Protein AF-A0A4V2RFR1-F1 (afdb_monomer_lite)

Structure (mmCIF, N/CA/C/O backbone):
data_AF-A0A4V2RFR1-F1
#
_entry.id   AF-A0A4V2RFR1-F1
#
loop_
_atom_site.group_PDB
_atom_site.id
_atom_site.type_symbol
_atom_site.label_atom_id
_atom_site.label_alt_id
_atom_site.label_comp_id
_atom_site.label_asym_id
_atom_site.label_entity_id
_atom_site.label_seq_id
_atom_site.pdbx_PDB_ins_code
_atom_site.Cartn_x
_atom_site.Cartn_y
_atom_site.Cartn_z
_atom_site.occupancy
_atom_site.B_iso_or_equiv
_atom_site.auth_seq_id
_atom_site.auth_comp_id
_atom_site.auth_asym_id
_atom_site.auth_atom_id
_atom_site.pdbx_PDB_model_num
ATOM 1 N N . MET A 1 1 ? -5.916 -7.016 1.755 1.00 50.25 1 MET A N 1
ATOM 2 C CA . MET A 1 1 ? -6.240 -6.894 0.313 1.00 50.25 1 MET A CA 1
ATOM 3 C C . MET A 1 1 ? -5.277 -5.888 -0.311 1.00 50.25 1 MET A C 1
ATOM 5 O O . MET A 1 1 ? -5.001 -4.887 0.335 1.00 50.25 1 MET A O 1
ATOM 9 N N . ARG A 1 2 ? -4.712 -6.153 -1.499 1.00 80.75 2 ARG A N 1
ATOM 10 C CA . ARG A 1 2 ? -3.816 -5.211 -2.203 1.00 80.75 2 ARG A CA 1
ATOM 11 C C . ARG A 1 2 ? -4.605 -4.489 -3.296 1.00 80.75 2 ARG A C 1
ATOM 13 O O . ARG A 1 2 ? -4.640 -4.979 -4.421 1.00 80.75 2 ARG A O 1
ATOM 20 N N . PHE A 1 3 ? -5.208 -3.349 -2.958 1.00 86.50 3 PHE A N 1
ATOM 21 C CA . PHE A 1 3 ? -6.093 -2.585 -3.852 1.00 86.50 3 PHE A CA 1
ATOM 22 C C . PHE A 1 3 ? -5.482 -2.353 -5.244 1.00 86.50 3 PHE A C 1
ATOM 24 O O . PHE A 1 3 ? -6.084 -2.683 -6.259 1.00 86.50 3 PHE A O 1
ATOM 31 N N . CYS A 1 4 ? -4.223 -1.908 -5.307 1.00 89.00 4 CYS A N 1
ATOM 32 C CA . CYS A 1 4 ? -3.533 -1.657 -6.577 1.00 89.00 4 CYS A CA 1
ATOM 33 C C . CYS A 1 4 ? -3.323 -2.909 -7.451 1.00 89.00 4 CYS A C 1
ATOM 35 O O . CYS A 1 4 ? -3.029 -2.788 -8.634 1.00 89.00 4 CYS A O 1
ATOM 37 N N . THR A 1 5 ? -3.413 -4.116 -6.884 1.00 89.44 5 THR A N 1
ATOM 38 C CA . THR A 1 5 ? -3.285 -5.374 -7.636 1.00 89.44 5 THR A CA 1
ATOM 39 C C . THR A 1 5 ? -4.650 -5.926 -8.025 1.00 89.44 5 THR A C 1
ATOM 41 O O . THR A 1 5 ? -4.816 -6.343 -9.169 1.00 89.44 5 THR A O 1
ATOM 44 N N . SER A 1 6 ? -5.618 -5.945 -7.103 1.00 89.00 6 SER A N 1
ATOM 45 C CA . SER A 1 6 ? -6.958 -6.461 -7.396 1.00 89.00 6 SER A C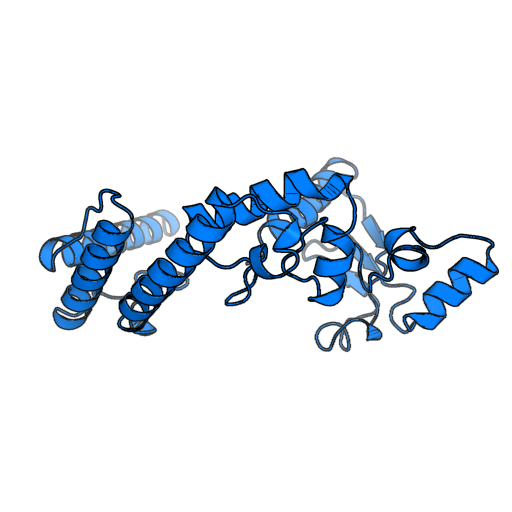A 1
ATOM 46 C C . SER A 1 6 ? -7.736 -5.490 -8.280 1.00 89.00 6 SER A C 1
ATOM 48 O O . SER A 1 6 ? -8.051 -5.838 -9.413 1.00 89.00 6 SER A O 1
ATOM 50 N N . GLU A 1 7 ? -7.933 -4.258 -7.814 1.00 92.62 7 GLU A N 1
ATOM 51 C CA . GLU A 1 7 ? -8.851 -3.290 -8.424 1.00 92.62 7 GLU A CA 1
ATOM 52 C C . GLU A 1 7 ? -8.246 -2.570 -9.625 1.00 92.62 7 GLU A C 1
ATOM 54 O O . GLU A 1 7 ? -8.947 -2.266 -10.580 1.00 92.62 7 GLU A O 1
ATOM 59 N N . MET A 1 8 ? -6.938 -2.299 -9.604 1.00 92.44 8 MET A N 1
ATOM 60 C CA . MET A 1 8 ? -6.300 -1.498 -10.661 1.00 92.44 8 MET A CA 1
ATOM 61 C C . MET A 1 8 ? -5.588 -2.323 -11.736 1.00 92.44 8 MET A C 1
ATOM 63 O O . MET A 1 8 ? -5.131 -1.759 -12.725 1.00 92.44 8 MET A O 1
ATOM 67 N N . LYS A 1 9 ? -5.445 -3.641 -11.549 1.00 90.44 9 LYS A N 1
ATOM 68 C CA . LYS A 1 9 ? -4.744 -4.515 -12.507 1.00 90.44 9 LYS A CA 1
ATOM 69 C C . LYS A 1 9 ? -5.574 -5.738 -12.853 1.00 90.44 9 LYS A C 1
ATOM 71 O O . LYS A 1 9 ? -6.052 -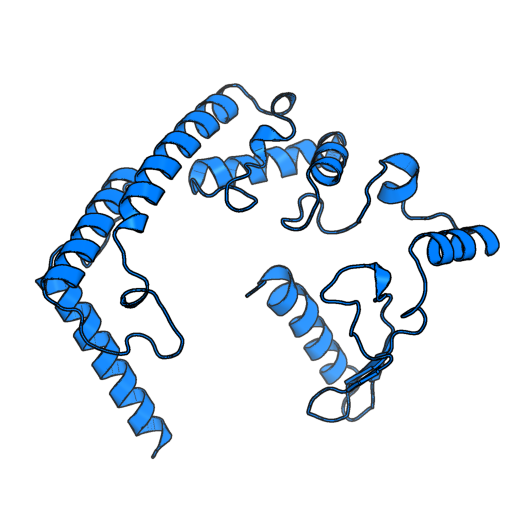5.857 -13.970 1.00 90.44 9 LYS A O 1
ATOM 76 N N . THR A 1 10 ? -5.770 -6.635 -11.890 1.00 89.62 10 THR A N 1
ATOM 77 C CA . THR A 1 10 ? -6.329 -7.968 -12.161 1.00 89.62 10 THR A CA 1
ATOM 78 C C . THR A 1 10 ? -7.779 -7.886 -12.628 1.00 89.62 10 THR A C 1
ATOM 80 O O . THR A 1 10 ? -8.108 -8.437 -13.676 1.00 89.62 10 THR A O 1
ATOM 83 N N . TYR A 1 11 ? -8.627 -7.163 -11.893 1.00 91.25 11 TYR A N 1
ATOM 84 C CA . TYR A 1 11 ? -10.032 -6.970 -12.241 1.00 91.25 11 TYR A CA 1
ATOM 85 C C . TYR A 1 11 ? -10.218 -6.287 -13.608 1.00 91.25 11 TYR A C 1
ATOM 87 O O . TYR A 1 11 ? -10.859 -6.896 -14.465 1.00 91.25 11 TYR A O 1
ATOM 95 N N . PRO A 1 12 ? -9.636 -5.100 -13.884 1.00 94.06 12 PRO A N 1
ATOM 96 C CA . PRO A 1 12 ? -9.853 -4.424 -15.160 1.00 94.06 12 PRO A CA 1
ATOM 97 C C . PRO A 1 12 ? -9.281 -5.202 -16.350 1.00 94.06 12 PRO A C 1
ATOM 99 O O . PRO A 1 12 ? -9.927 -5.243 -17.394 1.00 94.06 12 PRO A O 1
ATOM 102 N N . ILE A 1 13 ? -8.130 -5.875 -16.202 1.00 91.62 13 ILE A N 1
ATOM 103 C CA . ILE A 1 13 ? -7.577 -6.737 -17.262 1.00 91.62 13 ILE A CA 1
ATOM 104 C C . ILE A 1 13 ? -8.522 -7.911 -17.534 1.00 91.62 13 ILE A C 1
ATOM 106 O O . ILE A 1 13 ? -8.884 -8.148 -18.682 1.00 91.62 13 ILE A O 1
ATOM 110 N N . THR A 1 14 ? -8.977 -8.611 -16.492 1.00 90.19 14 THR A N 1
ATOM 111 C CA . THR A 1 14 ? -9.882 -9.764 -16.644 1.00 90.19 14 THR A CA 1
ATOM 112 C C . THR A 1 14 ? -11.217 -9.351 -17.266 1.00 90.19 14 THR A C 1
ATOM 114 O O . THR A 1 14 ? -11.706 -10.017 -18.177 1.00 90.19 14 THR A O 1
ATOM 117 N N . ALA A 1 15 ? -11.797 -8.235 -16.814 1.00 91.69 15 ALA A N 1
ATOM 118 C CA . ALA A 1 15 ? -13.041 -7.700 -17.359 1.00 91.69 15 ALA A CA 1
ATOM 119 C C . ALA A 1 15 ? -12.893 -7.312 -18.839 1.00 91.69 15 ALA A C 1
ATOM 121 O O . ALA A 1 15 ? -13.757 -7.637 -19.654 1.00 91.69 15 ALA A O 1
ATOM 122 N N . MET A 1 16 ? -11.777 -6.670 -19.200 1.00 94.69 16 MET A N 1
ATOM 123 C CA . MET A 1 16 ? -11.465 -6.324 -20.586 1.00 94.69 16 MET A CA 1
ATOM 124 C C . MET A 1 16 ? -11.325 -7.574 -21.461 1.00 94.69 16 MET A C 1
ATOM 126 O O . MET A 1 16 ? -11.964 -7.633 -22.510 1.00 94.69 16 MET A O 1
ATOM 130 N N . LEU A 1 17 ? -10.574 -8.587 -21.015 1.00 92.56 17 LEU A N 1
ATOM 131 C CA . LEU A 1 17 ? -10.383 -9.837 -21.761 1.00 92.56 17 LEU A CA 1
ATOM 132 C C . LEU A 1 17 ? -11.715 -10.550 -22.020 1.00 92.56 17 LEU A C 1
ATOM 134 O O . LEU A 1 17 ? -12.013 -10.892 -23.160 1.00 92.56 17 LEU A O 1
ATOM 138 N N . ARG A 1 18 ? -12.557 -10.690 -20.988 1.00 89.88 18 ARG A N 1
ATOM 139 C CA . ARG A 1 18 ? -13.878 -11.333 -21.103 1.00 89.88 18 ARG A CA 1
ATOM 140 C C . ARG A 1 18 ? -14.822 -10.591 -22.047 1.00 89.88 18 ARG A C 1
ATOM 142 O O . ARG A 1 18 ? -15.611 -11.224 -22.738 1.00 89.88 18 ARG A O 1
ATOM 149 N N . ARG A 1 19 ? -14.747 -9.256 -22.082 1.00 93.25 19 ARG A N 1
ATOM 150 C CA . ARG A 1 19 ? -15.532 -8.435 -23.013 1.00 93.25 19 ARG A CA 1
ATOM 151 C C . ARG A 1 19 ? -15.000 -8.527 -24.444 1.00 93.25 19 ARG A C 1
ATOM 153 O O . ARG A 1 19 ? -15.793 -8.513 -25.379 1.00 93.25 19 ARG A O 1
ATOM 160 N N . ARG A 1 20 ? -13.677 -8.549 -24.622 1.00 95.12 20 ARG A N 1
ATOM 161 C CA . ARG A 1 20 ? -13.039 -8.513 -25.944 1.00 95.12 20 ARG A CA 1
ATOM 162 C C . ARG A 1 20 ? -13.121 -9.850 -26.682 1.00 95.12 20 ARG A C 1
ATOM 164 O O . ARG A 1 20 ? -13.232 -9.815 -27.906 1.00 95.12 20 ARG A O 1
ATOM 171 N N . PHE A 1 21 ? -13.078 -10.959 -25.942 1.00 93.25 21 PHE A N 1
ATOM 172 C CA . PHE A 1 21 ? -13.048 -12.334 -26.451 1.00 93.25 21 PHE A CA 1
ATOM 173 C C . PHE A 1 21 ? -14.183 -13.166 -25.822 1.00 93.25 21 PHE A C 1
ATOM 175 O O . PHE A 1 21 ? -13.947 -14.025 -24.967 1.00 93.25 21 PHE A O 1
ATOM 182 N N . PRO A 1 22 ? -15.451 -12.859 -26.145 1.00 92.00 22 PRO A N 1
ATOM 183 C CA . PRO A 1 22 ? -16.592 -13.508 -25.514 1.00 92.00 22 PRO A CA 1
ATOM 184 C C . PRO A 1 22 ? -16.672 -14.990 -25.901 1.00 92.00 22 PRO A C 1
ATOM 186 O O . PRO A 1 22 ? -16.774 -15.336 -27.071 1.00 92.00 22 PRO A O 1
ATOM 189 N N . GLY A 1 23 ? -16.669 -15.873 -24.901 1.00 89.25 23 GLY A N 1
ATOM 190 C CA . GLY A 1 23 ? -16.802 -17.322 -25.109 1.00 89.25 23 GLY A CA 1
ATOM 191 C C . GLY A 1 23 ? -15.519 -18.035 -25.540 1.00 89.25 23 GLY A C 1
ATOM 192 O O . GLY A 1 23 ? -15.480 -19.261 -25.500 1.00 89.25 23 GLY A O 1
ATOM 193 N N . GLU A 1 24 ? -14.468 -17.293 -25.876 1.00 93.12 24 GLU A N 1
ATOM 194 C CA . GLU A 1 24 ? -13.173 -17.849 -26.256 1.00 93.12 24 GLU A CA 1
ATOM 195 C C . GLU A 1 24 ? -12.319 -18.189 -25.028 1.00 93.12 24 GLU A C 1
ATOM 197 O O . GLU A 1 24 ? -12.438 -17.578 -23.959 1.00 93.12 24 GLU A O 1
ATOM 202 N N . ALA A 1 25 ? -11.426 -19.167 -25.192 1.00 93.44 25 ALA A N 1
ATOM 203 C CA . ALA A 1 25 ? -10.379 -19.441 -24.221 1.00 93.44 25 ALA A CA 1
ATOM 204 C C . ALA A 1 25 ? -9.213 -18.462 -24.428 1.00 93.44 25 ALA A C 1
ATOM 206 O O . ALA A 1 25 ? -8.688 -18.330 -25.531 1.00 93.44 25 ALA A O 1
ATOM 207 N N . VAL A 1 26 ? -8.781 -17.799 -23.358 1.00 94.50 26 VAL A N 1
ATOM 208 C CA . VAL A 1 26 ? -7.661 -16.855 -23.367 1.00 94.50 26 VAL A CA 1
ATOM 209 C C . VAL A 1 26 ? -6.488 -17.460 -22.609 1.00 94.50 26 VAL A C 1
ATOM 211 O O . VAL A 1 26 ? -6.621 -17.814 -21.437 1.00 94.50 26 VAL A O 1
ATOM 214 N N . ILE A 1 27 ? -5.323 -17.525 -23.254 1.00 94.88 27 ILE A N 1
ATOM 215 C CA . ILE A 1 27 ? -4.069 -17.935 -22.614 1.00 94.88 27 ILE A CA 1
ATOM 216 C C . ILE A 1 27 ? -3.255 -16.684 -22.277 1.00 94.88 27 ILE A C 1
ATOM 218 O O . ILE A 1 27 ? -2.712 -16.009 -23.147 1.00 94.88 27 ILE A O 1
ATOM 222 N N . ASN A 1 28 ? -3.170 -16.375 -20.989 1.00 92.88 28 ASN A N 1
ATOM 223 C CA . ASN A 1 28 ? -2.372 -15.297 -20.429 1.00 92.88 28 ASN A CA 1
ATOM 224 C C . ASN A 1 28 ? -0.958 -15.798 -20.103 1.00 92.88 28 ASN A C 1
ATOM 226 O O . ASN A 1 28 ? -0.750 -16.525 -19.127 1.00 92.88 28 ASN A O 1
ATOM 230 N N . LEU A 1 29 ? 0.022 -15.391 -20.910 1.00 95.62 29 LEU A N 1
ATOM 231 C CA . LEU A 1 29 ? 1.431 -15.695 -20.670 1.00 95.62 29 LEU A CA 1
ATOM 232 C C . LEU A 1 29 ? 2.002 -14.721 -19.639 1.00 95.62 29 LEU A C 1
ATOM 234 O O . LEU A 1 29 ? 1.958 -13.504 -19.814 1.00 95.62 29 LEU A O 1
ATOM 238 N N . THR A 1 30 ? 2.579 -15.255 -18.564 1.00 94.12 30 THR A N 1
ATOM 239 C CA . THR A 1 30 ? 3.166 -14.445 -17.490 1.00 94.12 30 THR A CA 1
ATOM 240 C C . THR A 1 30 ? 4.609 -14.842 -17.211 1.00 94.12 30 THR A C 1
ATOM 242 O O . THR A 1 30 ? 4.954 -16.020 -17.205 1.00 94.12 30 THR A O 1
ATOM 245 N N . GLY A 1 31 ? 5.452 -13.854 -16.911 1.00 95.06 31 GLY A N 1
ATOM 246 C CA . GLY A 1 31 ? 6.854 -14.063 -16.532 1.00 95.06 31 GLY A CA 1
ATOM 247 C C . GLY A 1 31 ? 7.063 -14.432 -15.060 1.00 95.06 31 GLY A C 1
ATOM 248 O O . GLY A 1 31 ? 8.065 -14.034 -14.479 1.00 95.06 31 GLY A O 1
ATOM 249 N N . ILE A 1 32 ? 6.099 -15.105 -14.420 1.00 95.69 32 ILE A N 1
ATOM 250 C CA . ILE A 1 32 ? 6.236 -15.546 -13.023 1.00 95.69 32 ILE A CA 1
ATOM 251 C C . ILE A 1 32 ? 7.264 -16.675 -12.956 1.00 95.69 32 ILE A C 1
ATOM 253 O O . ILE A 1 32 ? 7.145 -17.641 -13.706 1.00 95.69 32 ILE A O 1
ATOM 257 N N . ARG A 1 33 ? 8.200 -16.586 -12.005 1.00 97.00 33 ARG A N 1
ATOM 258 C CA . ARG A 1 33 ? 9.232 -17.605 -11.759 1.00 97.00 33 ARG A CA 1
ATOM 259 C C . ARG A 1 33 ? 9.224 -18.056 -10.302 1.00 97.00 33 ARG A C 1
ATOM 261 O O . ARG A 1 33 ? 8.918 -17.264 -9.403 1.00 97.00 33 ARG A O 1
ATOM 268 N N . ARG A 1 34 ? 9.586 -19.314 -10.047 1.00 97.12 34 ARG A N 1
ATOM 269 C CA . ARG A 1 34 ? 9.711 -19.877 -8.689 1.00 97.12 34 ARG A CA 1
ATOM 270 C C . ARG A 1 34 ? 10.769 -19.148 -7.863 1.00 97.12 34 ARG A C 1
ATOM 272 O O . ARG A 1 34 ? 10.554 -18.927 -6.673 1.00 97.12 34 ARG A O 1
ATOM 279 N N . ASP A 1 35 ? 11.831 -18.703 -8.528 1.00 96.19 35 ASP A N 1
ATOM 280 C CA . ASP A 1 35 ? 12.967 -17.968 -7.961 1.00 96.19 35 ASP A CA 1
ATOM 281 C C . ASP A 1 35 ? 12.587 -16.590 -7.370 1.00 96.19 35 ASP A C 1
ATOM 283 O O . ASP A 1 35 ? 13.271 -16.048 -6.511 1.00 96.19 35 ASP A O 1
ATOM 287 N N . GLU A 1 36 ? 11.442 -16.004 -7.746 1.00 92.94 36 GLU A N 1
ATOM 288 C CA . GLU A 1 36 ? 11.115 -14.626 -7.345 1.00 92.94 36 GLU A CA 1
ATOM 289 C C . GLU A 1 36 ? 10.736 -14.464 -5.861 1.00 92.94 36 GLU A C 1
ATOM 291 O O . GLU A 1 36 ? 10.821 -13.362 -5.318 1.00 92.94 36 GLU A O 1
ATOM 296 N N . SER A 1 37 ? 10.196 -15.504 -5.211 1.00 92.06 37 SER A N 1
ATOM 297 C CA . SER A 1 37 ? 9.834 -15.452 -3.783 1.00 92.06 37 SER A CA 1
ATOM 298 C C . SER A 1 37 ? 9.422 -16.816 -3.231 1.00 92.06 37 SER A C 1
ATOM 300 O O . SER A 1 37 ? 8.865 -17.637 -3.955 1.00 92.06 37 SER A O 1
ATOM 302 N N . ARG A 1 38 ? 9.489 -16.984 -1.900 1.00 93.62 38 ARG A N 1
ATOM 303 C CA . ARG A 1 38 ? 8.954 -18.171 -1.195 1.00 93.62 38 ARG A CA 1
ATOM 304 C C . ARG A 1 38 ? 7.512 -18.520 -1.580 1.00 93.62 38 ARG A C 1
ATOM 306 O O . ARG A 1 38 ? 7.179 -19.686 -1.722 1.00 93.62 38 ARG A O 1
ATOM 313 N N . ARG A 1 39 ? 6.652 -17.513 -1.781 1.00 91.88 39 ARG A N 1
ATOM 314 C CA . ARG A 1 39 ? 5.250 -17.726 -2.184 1.00 91.88 39 ARG A CA 1
ATOM 315 C C . ARG A 1 39 ? 5.126 -18.269 -3.609 1.00 91.88 39 ARG A C 1
ATOM 317 O O . ARG A 1 39 ? 4.151 -18.940 -3.912 1.00 91.88 39 ARG A O 1
ATOM 324 N N . ARG A 1 40 ? 6.062 -17.917 -4.494 1.00 93.56 40 ARG A N 1
ATOM 325 C CA . ARG A 1 40 ? 6.052 -18.336 -5.900 1.00 93.56 40 ARG A CA 1
ATOM 326 C C . ARG A 1 40 ? 6.791 -19.649 -6.136 1.00 93.56 40 ARG A C 1
ATOM 328 O O . ARG A 1 40 ? 6.511 -20.280 -7.150 1.00 93.56 40 ARG A O 1
ATOM 335 N N . ALA A 1 41 ? 7.634 -20.084 -5.202 1.00 95.38 41 ALA A N 1
ATOM 336 C CA . ALA A 1 41 ? 8.383 -21.336 -5.285 1.00 95.38 41 ALA A CA 1
ATOM 337 C C . ALA A 1 41 ? 7.502 -22.573 -5.555 1.00 95.38 41 ALA A C 1
ATOM 339 O O . ALA A 1 41 ? 7.925 -23.499 -6.243 1.00 95.38 41 ALA A O 1
ATOM 340 N N . SER A 1 42 ? 6.255 -22.571 -5.074 1.00 95.06 42 SER A N 1
ATOM 341 C CA . SER A 1 42 ? 5.278 -23.649 -5.277 1.00 95.06 42 SER A CA 1
ATOM 342 C C . SER A 1 42 ? 4.268 -23.393 -6.406 1.00 95.06 42 SER A C 1
ATOM 344 O O . SER A 1 42 ? 3.272 -24.106 -6.500 1.00 95.06 42 SER A O 1
ATOM 346 N N . SER A 1 43 ? 4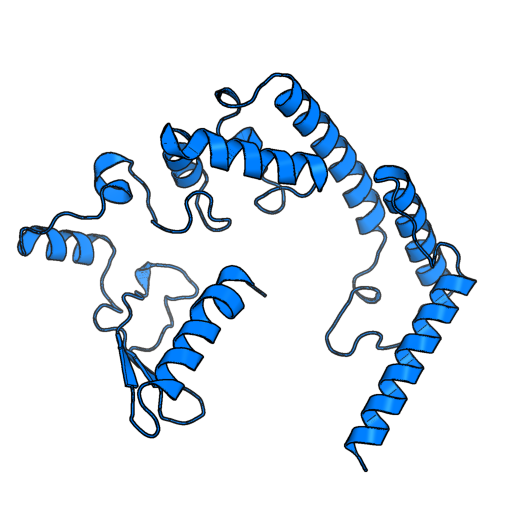.478 -22.382 -7.257 1.00 95.38 43 SER A N 1
ATOM 347 C CA . SER A 1 43 ? 3.536 -22.082 -8.347 1.00 95.38 43 SER A CA 1
ATOM 348 C C . SER A 1 43 ? 3.482 -23.229 -9.360 1.00 95.38 43 SER A C 1
ATOM 350 O O . SER A 1 43 ? 4.508 -23.824 -9.681 1.00 95.38 43 SER A O 1
ATOM 352 N N . ALA A 1 44 ? 2.294 -23.510 -9.897 1.00 96.25 44 ALA A N 1
ATOM 353 C CA . ALA A 1 44 ? 2.119 -24.452 -10.999 1.00 96.25 44 ALA A CA 1
ATOM 354 C C . ALA A 1 44 ? 2.499 -23.813 -12.347 1.00 96.25 44 ALA A C 1
ATOM 356 O O . ALA A 1 44 ? 2.367 -22.597 -12.523 1.00 96.25 44 ALA A O 1
ATOM 357 N N . ILE A 1 45 ? 2.923 -24.634 -13.315 1.00 97.38 45 ILE A N 1
ATOM 358 C CA . ILE A 1 45 ? 3.260 -24.190 -14.683 1.00 97.38 45 ILE A CA 1
ATOM 359 C C . ILE A 1 45 ? 2.073 -23.531 -15.388 1.00 97.38 45 ILE A C 1
ATOM 361 O O . ILE A 1 45 ? 2.242 -22.547 -16.111 1.00 97.38 45 ILE A O 1
ATOM 365 N N . ALA A 1 46 ? 0.870 -24.032 -15.112 1.00 96.94 46 ALA A N 1
ATOM 366 C CA . ALA A 1 46 ? -0.374 -23.467 -15.581 1.00 96.94 46 ALA A CA 1
ATOM 367 C C . ALA A 1 46 ? -1.481 -23.608 -14.531 1.00 96.94 46 ALA A C 1
ATOM 369 O O . ALA A 1 46 ? -1.478 -24.545 -13.732 1.00 96.94 46 ALA A O 1
ATOM 370 N N . ASP A 1 47 ? -2.420 -22.670 -14.547 1.00 95.19 47 ASP A N 1
ATOM 371 C CA . ASP A 1 47 ? -3.706 -22.768 -13.857 1.00 95.19 47 ASP A CA 1
ATOM 372 C C . ASP A 1 47 ? -4.800 -22.119 -14.702 1.00 95.19 47 ASP A C 1
ATOM 374 O O . ASP A 1 47 ? -4.512 -21.360 -15.627 1.00 95.19 47 ASP A O 1
ATOM 378 N N . VAL A 1 48 ? -6.051 -22.437 -14.382 1.00 93.88 48 VAL A N 1
ATOM 379 C CA . VAL A 1 48 ? -7.227 -21.913 -15.071 1.00 93.88 48 VAL A CA 1
ATOM 380 C C . VAL A 1 48 ? -8.171 -21.261 -14.068 1.00 93.88 48 VAL A C 1
ATOM 382 O O . VAL A 1 48 ? -8.249 -21.665 -12.902 1.00 93.88 48 VAL A O 1
ATOM 385 N N . ASP A 1 49 ? -8.871 -20.217 -14.507 1.00 89.31 49 ASP A N 1
ATOM 386 C CA . ASP A 1 49 ? -9.930 -19.603 -13.720 1.00 89.31 49 ASP A CA 1
ATOM 387 C C . ASP A 1 49 ? -11.125 -20.549 -13.509 1.00 89.31 49 ASP A C 1
ATOM 389 O O . ASP A 1 49 ? -11.240 -21.617 -14.108 1.00 89.31 49 ASP A O 1
ATOM 393 N N . ARG A 1 50 ? -12.038 -20.152 -12.615 1.00 84.81 50 ARG A N 1
ATOM 394 C CA . ARG A 1 50 ? -13.195 -20.980 -12.230 1.00 84.81 50 ARG A CA 1
ATOM 395 C C . ARG A 1 50 ? -14.118 -21.321 -13.396 1.00 84.81 50 ARG A C 1
ATOM 397 O O . ARG A 1 50 ? -14.766 -22.358 -13.354 1.00 84.81 50 ARG A O 1
ATOM 404 N N . ASP A 1 51 ? -14.170 -20.451 -14.399 1.00 84.38 51 ASP A N 1
ATOM 405 C CA . ASP A 1 51 ? -15.049 -20.601 -15.555 1.00 84.38 51 ASP A CA 1
ATOM 406 C C . ASP A 1 51 ? -14.382 -21.425 -16.676 1.00 84.38 51 ASP A C 1
ATOM 408 O O . ASP A 1 51 ? -15.002 -21.661 -17.712 1.00 84.38 51 ASP A O 1
ATOM 412 N N . GLY A 1 52 ? -13.127 -21.864 -16.488 1.00 88.19 52 GLY A N 1
ATOM 413 C CA . GLY A 1 52 ? -12.390 -22.705 -17.436 1.00 88.19 52 GLY A CA 1
ATOM 414 C C . GLY A 1 52 ? -11.863 -21.966 -18.672 1.00 88.19 52 GLY A C 1
ATOM 415 O O . GLY A 1 52 ? -11.429 -22.608 -19.628 1.00 88.19 52 GLY A O 1
ATOM 416 N N . ARG A 1 53 ? -11.928 -20.629 -18.694 1.00 88.62 53 ARG A N 1
ATOM 417 C CA . ARG A 1 53 ? -11.725 -19.820 -19.911 1.00 88.62 53 ARG A CA 1
ATOM 418 C C . ARG A 1 53 ? -10.449 -19.001 -19.892 1.00 88.62 53 ARG A C 1
ATOM 420 O O . ARG A 1 53 ? -9.902 -18.737 -20.956 1.00 88.62 53 ARG A O 1
ATOM 427 N N . LEU A 1 54 ? -9.965 -18.594 -18.723 1.00 92.12 54 LEU A N 1
ATOM 428 C CA . LEU A 1 54 ? -8.727 -17.829 -18.606 1.00 92.12 54 LEU A CA 1
ATOM 429 C C . LEU A 1 54 ? -7.625 -18.716 -18.035 1.00 92.12 54 LEU A C 1
ATOM 431 O O . LEU A 1 54 ? -7.624 -19.030 -16.846 1.00 92.12 54 LEU A O 1
ATOM 435 N N . TRP A 1 55 ? -6.674 -19.077 -18.885 1.00 94.81 55 TRP A N 1
ATOM 436 C CA . TRP A 1 55 ? -5.498 -19.857 -18.523 1.00 94.81 55 TRP A CA 1
ATOM 437 C C . TRP A 1 55 ? -4.338 -18.924 -18.198 1.00 94.81 55 TRP A C 1
ATOM 439 O O . TRP A 1 55 ? -4.013 -18.049 -18.992 1.00 94.81 55 TRP A O 1
ATOM 449 N N . ASN A 1 56 ? -3.675 -19.114 -17.063 1.00 94.06 56 ASN A N 1
ATOM 450 C CA . ASN A 1 56 ? -2.380 -18.500 -16.788 1.00 94.06 56 ASN A CA 1
ATOM 451 C C . ASN A 1 56 ? -1.288 -19.513 -17.106 1.00 94.06 56 ASN A C 1
ATOM 453 O O . ASN A 1 56 ? -1.240 -20.562 -16.472 1.00 94.06 56 ASN A O 1
ATOM 457 N N . TRP A 1 57 ? -0.389 -19.185 -18.032 1.00 97.19 57 TRP A N 1
ATOM 458 C CA . TRP A 1 57 ? 0.757 -20.024 -18.382 1.00 97.19 57 TRP A CA 1
ATOM 459 C C . TRP A 1 57 ? 2.077 -19.309 -18.065 1.00 97.19 57 TRP A C 1
ATOM 461 O O . TRP A 1 57 ? 2.210 -18.098 -18.261 1.00 97.19 57 TRP A O 1
ATOM 471 N N . ARG A 1 58 ? 3.048 -20.049 -17.517 1.00 97.62 58 ARG A N 1
ATOM 472 C CA . ARG A 1 58 ? 4.320 -19.529 -16.985 1.00 97.62 58 ARG A CA 1
ATOM 473 C C . ARG A 1 58 ? 5.508 -20.198 -17.683 1.00 97.62 58 ARG A C 1
ATOM 475 O O . ARG A 1 58 ? 6.150 -21.055 -17.089 1.00 97.62 58 ARG A O 1
ATOM 482 N N . PRO A 1 59 ? 5.822 -19.843 -18.937 1.00 97.62 59 PRO A N 1
ATOM 483 C CA . PRO A 1 59 ? 6.799 -20.583 -19.745 1.00 97.62 59 PRO A CA 1
ATOM 484 C C . PRO A 1 59 ? 8.228 -20.564 -19.178 1.00 97.62 59 PRO A C 1
ATOM 486 O O . PRO A 1 59 ? 9.010 -21.461 -19.461 1.00 97.62 59 PRO A O 1
ATOM 489 N N . ILE A 1 60 ? 8.558 -19.566 -18.358 1.00 97.81 60 ILE A N 1
ATOM 490 C CA . ILE A 1 60 ? 9.873 -19.403 -17.721 1.00 97.81 60 ILE A CA 1
ATOM 491 C C . ILE A 1 60 ? 9.834 -19.727 -16.220 1.00 97.81 60 ILE A C 1
ATOM 493 O O . ILE A 1 60 ? 10.609 -19.172 -15.446 1.00 97.81 60 ILE A O 1
ATOM 497 N N . LEU A 1 61 ? 8.888 -20.568 -15.783 1.00 97.88 61 LEU A N 1
ATOM 498 C CA . LEU A 1 61 ? 8.611 -20.790 -14.361 1.00 97.88 61 LEU A CA 1
ATOM 499 C C . LEU A 1 61 ? 9.852 -21.200 -13.558 1.00 97.88 61 LEU A C 1
ATOM 501 O O . LEU A 1 61 ? 10.022 -20.740 -12.428 1.00 97.88 61 LEU A O 1
ATOM 505 N N . ASP A 1 62 ? 10.701 -22.037 -14.145 1.00 97.81 62 ASP A N 1
ATOM 506 C CA . ASP A 1 62 ? 11.878 -22.597 -13.481 1.00 97.81 62 ASP A CA 1
ATOM 507 C C . ASP A 1 62 ? 13.174 -21.838 -13.821 1.00 97.81 62 ASP A C 1
ATOM 509 O O . ASP A 1 62 ? 14.257 -22.266 -13.439 1.00 97.81 62 ASP A O 1
ATOM 513 N N . TRP A 1 63 ? 13.078 -20.700 -14.518 1.00 98.19 63 TRP A N 1
ATOM 514 C CA . TRP A 1 63 ? 14.233 -19.845 -14.800 1.00 98.19 63 TRP A CA 1
ATOM 515 C C . TRP A 1 63 ? 14.616 -19.017 -13.571 1.00 98.19 63 TRP A C 1
ATOM 517 O O . TRP A 1 63 ? 13.754 -18.527 -12.831 1.00 98.19 63 TRP A O 1
ATOM 527 N N . SER A 1 64 ? 15.914 -18.787 -13.406 1.00 97.12 64 SER A N 1
ATOM 528 C CA . SER A 1 64 ? 16.449 -17.793 -12.477 1.00 97.12 64 SER A CA 1
ATOM 529 C C . SER A 1 64 ? 16.319 -16.363 -13.026 1.00 97.12 64 SER A C 1
ATOM 531 O O . SER A 1 64 ? 15.901 -16.120 -14.169 1.00 97.12 64 SER A O 1
ATOM 533 N N . ALA A 1 65 ? 16.675 -15.374 -12.201 1.00 95.06 65 ALA A N 1
ATOM 534 C CA . ALA A 1 65 ? 16.926 -14.017 -12.681 1.00 95.06 65 ALA A CA 1
ATOM 535 C C . ALA A 1 65 ? 17.980 -13.974 -13.797 1.00 95.06 65 ALA A C 1
ATOM 537 O O . ALA A 1 65 ? 17.726 -13.360 -14.838 1.00 95.06 65 ALA A O 1
ATOM 538 N N . ASP A 1 66 ? 19.094 -14.672 -13.600 1.00 96.12 66 ASP A N 1
ATOM 539 C CA . ASP A 1 66 ? 20.241 -14.659 -14.504 1.00 96.12 66 ASP A CA 1
ATOM 540 C C . ASP A 1 66 ? 19.908 -15.294 -15.855 1.00 96.12 66 ASP A C 1
ATOM 542 O O . ASP A 1 66 ? 20.266 -14.733 -16.888 1.00 96.12 66 ASP A O 1
ATOM 546 N N . ASP A 1 67 ? 19.121 -16.375 -15.878 1.00 98.06 67 ASP A N 1
ATOM 547 C CA . ASP A 1 67 ? 18.658 -17.004 -17.125 1.00 98.06 67 ASP A CA 1
ATOM 548 C C . ASP A 1 67 ? 17.847 -16.032 -17.990 1.00 98.06 67 ASP A C 1
ATOM 550 O O . ASP A 1 67 ? 18.005 -15.974 -19.213 1.00 98.06 67 ASP A O 1
ATOM 554 N N . VAL A 1 68 ? 16.988 -15.222 -17.358 1.00 96.75 68 VAL A N 1
ATOM 555 C CA . VAL A 1 68 ? 16.196 -14.213 -18.074 1.00 96.75 68 VAL A CA 1
ATOM 556 C C . VAL A 1 68 ? 17.093 -13.130 -18.656 1.00 96.75 68 VAL A C 1
ATOM 558 O O . VAL A 1 68 ? 16.942 -12.796 -19.831 1.00 96.75 68 VAL A O 1
ATOM 561 N N . PHE A 1 69 ? 18.032 -12.595 -17.875 1.00 96.19 69 PHE A N 1
ATOM 562 C CA . PHE A 1 69 ? 18.960 -11.583 -18.380 1.00 96.19 69 PHE A CA 1
ATOM 563 C C . PHE A 1 69 ? 19.858 -12.147 -19.487 1.00 96.19 69 PHE A C 1
ATOM 565 O O . PHE A 1 69 ? 19.980 -11.526 -20.542 1.00 96.19 69 PHE A O 1
ATOM 572 N N . ALA A 1 70 ? 20.399 -13.354 -19.317 1.00 97.50 70 ALA A N 1
ATOM 573 C CA . ALA A 1 70 ? 21.192 -14.039 -20.333 1.00 97.50 70 ALA A CA 1
ATOM 574 C C . ALA A 1 70 ? 20.407 -14.238 -21.638 1.00 97.50 70 ALA A C 1
ATOM 576 O O . ALA A 1 70 ? 20.947 -14.025 -22.724 1.00 97.50 70 ALA A O 1
ATOM 577 N N . CYS A 1 71 ? 19.122 -14.595 -21.555 1.00 97.75 71 CYS A N 1
ATOM 578 C CA . CYS A 1 71 ? 18.252 -14.715 -22.723 1.00 97.75 71 CYS A CA 1
ATOM 579 C C . CYS A 1 71 ? 18.027 -13.368 -23.426 1.00 97.75 71 CYS A C 1
ATOM 581 O O . CYS A 1 71 ? 18.132 -13.303 -24.652 1.00 97.75 71 CYS A O 1
ATOM 583 N N . ILE A 1 72 ? 17.768 -12.296 -22.667 1.00 97.00 72 ILE A N 1
ATOM 584 C CA . ILE A 1 72 ? 17.618 -10.932 -23.201 1.00 97.00 72 ILE A CA 1
ATOM 585 C C . ILE A 1 72 ? 18.878 -10.535 -23.983 1.00 97.00 72 ILE A C 1
ATOM 587 O O . ILE A 1 72 ? 18.783 -10.157 -25.151 1.00 97.00 72 ILE A O 1
ATOM 591 N N . PHE A 1 73 ? 20.057 -10.700 -23.378 1.00 97.00 73 PHE A N 1
ATOM 592 C CA . PHE A 1 73 ? 21.328 -10.343 -24.010 1.00 97.00 73 PHE A CA 1
ATOM 593 C C . PHE A 1 73 ? 21.648 -11.208 -25.232 1.00 97.00 73 PHE A C 1
ATOM 595 O O . PHE A 1 73 ? 22.092 -10.681 -26.249 1.00 97.00 73 PHE A O 1
ATOM 602 N N . ARG A 1 74 ? 21.368 -12.518 -25.178 1.00 98.12 74 ARG A N 1
ATOM 603 C CA . ARG A 1 74 ? 21.576 -13.441 -26.308 1.00 98.12 74 ARG A CA 1
ATOM 604 C C . ARG A 1 74 ? 20.800 -13.024 -27.560 1.00 98.12 74 ARG A C 1
ATOM 606 O O . ARG A 1 74 ? 21.276 -13.252 -28.665 1.00 98.12 74 ARG A O 1
ATOM 613 N N . HIS A 1 75 ? 19.635 -12.405 -27.391 1.00 98.00 75 HIS A N 1
ATOM 614 C CA . HIS A 1 75 ? 18.810 -11.910 -28.496 1.00 98.00 75 HIS A CA 1
ATOM 615 C C . HIS A 1 75 ? 19.120 -10.454 -28.882 1.00 98.00 75 HIS A C 1
ATOM 617 O O . HIS A 1 75 ? 18.351 -9.841 -29.619 1.00 98.00 75 HIS A O 1
ATOM 623 N N . GLY A 1 76 ? 20.215 -9.873 -28.380 1.00 97.50 76 GLY A N 1
ATOM 624 C CA . GLY A 1 76 ? 20.598 -8.489 -28.673 1.00 97.50 76 GLY A CA 1
ATOM 625 C C . GLY A 1 76 ? 19.644 -7.441 -28.090 1.00 97.50 76 GLY A C 1
ATOM 626 O O . GLY A 1 76 ? 19.689 -6.278 -28.490 1.00 97.50 76 GLY A O 1
ATOM 627 N N . LEU A 1 77 ? 18.774 -7.831 -27.153 1.00 97.25 77 LEU A N 1
ATOM 628 C CA . LEU A 1 77 ? 17.856 -6.923 -26.475 1.00 97.25 77 LEU A CA 1
ATOM 629 C C . LEU A 1 77 ? 18.536 -6.290 -25.259 1.00 97.25 77 LEU A C 1
ATOM 631 O O . LEU A 1 77 ? 19.471 -6.839 -24.673 1.00 97.25 77 LEU A O 1
ATOM 635 N N . ARG A 1 78 ? 18.031 -5.125 -24.848 1.00 95.94 78 ARG A N 1
ATOM 636 C CA . ARG A 1 78 ? 18.458 -4.456 -23.617 1.00 95.94 78 ARG A CA 1
ATOM 637 C C . ARG A 1 78 ? 17.380 -4.595 -22.543 1.00 95.94 78 ARG A C 1
ATOM 639 O O . ARG A 1 78 ? 16.204 -4.383 -22.849 1.00 95.94 78 ARG A O 1
ATOM 646 N N . PRO A 1 79 ? 17.747 -4.921 -21.291 1.00 95.12 79 PRO A N 1
ATOM 647 C CA . PRO A 1 79 ? 16.824 -4.810 -20.173 1.00 95.12 79 PRO A CA 1
ATOM 648 C C . PRO A 1 79 ? 16.314 -3.376 -20.015 1.00 95.12 79 PRO A C 1
ATOM 650 O O . PRO A 1 79 ? 16.925 -2.423 -20.493 1.00 95.12 79 PRO A O 1
ATOM 653 N N . HIS A 1 80 ? 15.197 -3.213 -19.308 1.00 95.06 80 HIS A N 1
ATOM 654 C CA . HIS A 1 80 ? 14.680 -1.882 -19.000 1.00 95.06 80 HIS A CA 1
ATOM 655 C C . HIS A 1 80 ? 15.746 -1.055 -18.237 1.00 95.06 80 HIS A C 1
ATOM 657 O O . HIS A 1 80 ? 16.312 -1.598 -17.285 1.00 95.06 80 HIS A O 1
ATOM 663 N N . PRO A 1 81 ? 15.955 0.244 -18.551 1.00 94.69 81 PRO A N 1
ATOM 664 C CA . PRO A 1 81 ? 16.995 1.093 -17.941 1.00 94.69 81 PRO A CA 1
ATOM 665 C C . PRO A 1 81 ? 17.027 1.075 -16.411 1.00 94.69 81 PRO A C 1
ATOM 667 O O . PRO A 1 81 ? 18.074 1.069 -15.784 1.00 94.69 81 PRO A O 1
ATOM 670 N N . ALA A 1 82 ? 15.861 0.981 -15.775 1.00 95.38 82 ALA A N 1
ATOM 671 C CA . ALA A 1 82 ? 15.785 0.833 -14.324 1.00 95.38 82 ALA A CA 1
ATOM 672 C C . ALA A 1 82 ? 16.551 -0.381 -13.752 1.00 95.38 82 ALA A C 1
ATOM 674 O O . ALA A 1 82 ? 17.051 -0.287 -12.636 1.00 95.38 82 ALA A O 1
ATOM 675 N N . TYR A 1 83 ? 16.670 -1.486 -14.495 1.00 95.06 83 TYR A N 1
ATOM 676 C CA . TYR A 1 83 ? 17.529 -2.609 -14.116 1.00 95.06 83 TYR A CA 1
ATOM 677 C C . TYR A 1 83 ? 19.002 -2.323 -14.427 1.00 95.06 83 TYR A C 1
ATOM 679 O O . TYR A 1 83 ? 19.845 -2.494 -13.554 1.00 95.06 83 TYR A O 1
ATOM 687 N N . SER A 1 84 ? 19.311 -1.905 -15.659 1.00 93.31 84 SER A N 1
ATOM 688 C CA . SER A 1 84 ? 20.693 -1.807 -16.148 1.00 93.31 84 SER A CA 1
ATOM 689 C C . SER A 1 84 ? 21.445 -0.577 -15.644 1.00 93.31 84 SER A C 1
ATOM 691 O O . SER A 1 84 ? 22.622 -0.672 -15.318 1.00 93.31 84 SER A O 1
ATOM 693 N N . ASP A 1 85 ? 20.762 0.560 -15.557 1.00 94.12 85 ASP A N 1
ATOM 694 C CA . ASP A 1 85 ? 21.380 1.872 -15.364 1.00 94.12 85 ASP A CA 1
ATOM 695 C C . ASP A 1 85 ? 21.150 2.376 -13.932 1.00 94.12 85 ASP A C 1
ATOM 697 O O . ASP A 1 85 ? 21.986 3.080 -13.372 1.00 94.12 85 ASP A O 1
ATOM 701 N N . PHE A 1 86 ? 20.022 1.999 -13.314 1.00 93.81 86 PHE A N 1
ATOM 702 C CA . PHE A 1 86 ? 19.648 2.442 -11.960 1.00 93.81 86 PHE A CA 1
ATOM 703 C C . PHE A 1 86 ? 19.765 1.343 -10.896 1.00 93.81 86 PHE A C 1
ATOM 705 O O . PHE A 1 86 ? 19.487 1.598 -9.724 1.00 93.81 86 PHE A O 1
ATOM 712 N N . GLY A 1 87 ? 20.154 0.123 -11.284 1.00 92.62 87 GLY A N 1
ATOM 713 C CA . GLY A 1 87 ? 20.412 -0.985 -10.359 1.00 92.62 87 GLY A CA 1
ATOM 714 C C . GLY A 1 87 ? 19.189 -1.453 -9.563 1.00 92.62 87 GLY A C 1
ATOM 715 O O . GLY A 1 87 ? 19.339 -2.037 -8.489 1.00 92.62 87 GLY A O 1
ATOM 716 N N . MET A 1 88 ? 17.969 -1.188 -10.042 1.00 95.81 88 MET A N 1
ATOM 717 C CA . MET A 1 88 ? 16.760 -1.652 -9.366 1.00 95.81 88 MET A CA 1
ATOM 718 C C . MET A 1 88 ? 16.632 -3.167 -9.512 1.00 95.81 88 MET A C 1
ATOM 720 O O . MET A 1 88 ? 16.720 -3.712 -10.606 1.00 95.81 88 MET A O 1
ATOM 724 N N . SER A 1 89 ? 16.313 -3.851 -8.420 1.00 93.69 89 SER A N 1
ATOM 725 C CA . SER A 1 89 ? 16.027 -5.293 -8.412 1.00 93.69 89 SER A CA 1
ATOM 726 C C . SER A 1 89 ? 14.637 -5.627 -8.967 1.00 93.69 89 SER A C 1
ATOM 728 O O . SER A 1 89 ? 14.335 -6.768 -9.319 1.00 93.69 89 SER A O 1
ATOM 730 N N . ARG A 1 90 ? 13.754 -4.624 -9.045 1.00 91.75 90 ARG A N 1
ATOM 731 C CA . ARG A 1 90 ? 12.376 -4.759 -9.522 1.00 91.75 90 ARG A CA 1
ATOM 732 C C . ARG A 1 90 ? 11.843 -3.453 -10.091 1.00 91.75 90 ARG A C 1
ATOM 734 O O . ARG A 1 90 ? 11.941 -2.405 -9.461 1.00 91.75 90 ARG A O 1
ATOM 741 N N . VAL A 1 91 ? 11.143 -3.543 -11.216 1.00 93.38 91 VAL A N 1
ATOM 742 C CA . VAL A 1 91 ? 10.463 -2.396 -11.828 1.00 93.38 91 VAL A CA 1
ATOM 743 C C . VAL A 1 91 ? 8.955 -2.521 -11.609 1.00 93.38 91 VAL A C 1
ATOM 745 O O . VAL A 1 91 ? 8.335 -3.560 -11.830 1.00 93.38 91 VAL A O 1
ATOM 748 N N . SER A 1 92 ? 8.349 -1.490 -11.031 1.00 91.38 92 SER A N 1
ATOM 749 C CA . SER A 1 92 ? 6.928 -1.436 -10.656 1.00 91.38 92 SER A CA 1
ATOM 750 C C . SER A 1 92 ? 6.474 0.032 -10.683 1.00 91.38 92 SER A C 1
ATOM 752 O O . SER A 1 92 ? 7.092 0.851 -11.356 1.00 91.38 92 SER A O 1
ATOM 754 N N . CYS A 1 93 ? 5.413 0.403 -9.954 1.00 93.31 93 CYS A N 1
ATOM 755 C CA . CYS A 1 93 ? 5.137 1.820 -9.697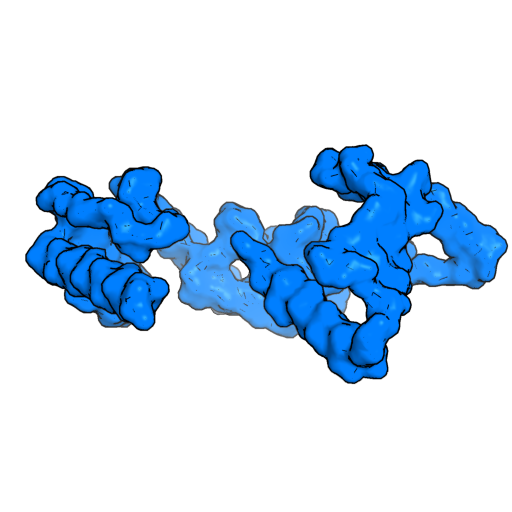 1.00 93.31 93 CYS A CA 1
ATOM 756 C C . CYS A 1 93 ? 6.384 2.489 -9.088 1.00 93.31 93 CYS A C 1
ATOM 758 O O . CYS A 1 93 ? 7.043 1.858 -8.260 1.00 93.31 93 CYS A O 1
ATOM 760 N N . ARG A 1 94 ? 6.667 3.749 -9.456 1.00 95.00 94 ARG A N 1
ATOM 761 C CA . ARG A 1 94 ? 7.887 4.483 -9.055 1.00 95.00 94 ARG A CA 1
ATOM 762 C C . ARG A 1 94 ? 8.199 4.357 -7.559 1.00 95.00 94 ARG A C 1
ATOM 764 O O . ARG A 1 94 ? 9.300 3.963 -7.204 1.00 95.00 94 ARG A O 1
ATOM 771 N N . PHE A 1 95 ? 7.205 4.595 -6.702 1.00 96.00 95 PHE A N 1
ATOM 772 C CA . PHE A 1 95 ? 7.268 4.295 -5.270 1.00 96.00 95 PHE A CA 1
ATOM 773 C C . PHE A 1 95 ? 6.286 3.170 -4.948 1.00 96.00 95 PHE A C 1
ATOM 775 O O . PHE A 1 95 ? 5.133 3.394 -4.581 1.00 96.00 95 PHE A O 1
ATOM 782 N N . CYS A 1 96 ? 6.718 1.924 -5.140 1.00 94.69 96 CYS A N 1
ATOM 783 C CA . CYS A 1 96 ? 5.913 0.757 -4.802 1.00 94.69 96 CYS A CA 1
ATOM 784 C C . CYS A 1 96 ? 6.112 0.374 -3.332 1.00 94.69 96 CYS A C 1
ATOM 786 O O . CYS A 1 96 ? 7.235 0.184 -2.878 1.00 94.69 96 CYS A O 1
ATOM 788 N N . ILE A 1 97 ? 5.021 0.128 -2.604 1.00 93.44 97 ILE A N 1
ATOM 789 C CA . ILE A 1 97 ? 5.079 -0.364 -1.215 1.00 93.44 97 ILE A CA 1
ATOM 790 C C . ILE A 1 97 ? 5.784 -1.722 -1.079 1.00 93.44 97 ILE A C 1
ATOM 792 O O . ILE A 1 97 ? 6.126 -2.126 0.025 1.00 93.44 97 ILE A O 1
ATOM 796 N N . MET A 1 98 ? 5.994 -2.452 -2.179 1.00 91.62 98 MET A N 1
ATOM 797 C CA . MET A 1 98 ? 6.715 -3.731 -2.190 1.00 91.62 98 MET A CA 1
ATOM 798 C C . MET A 1 98 ? 8.186 -3.589 -2.609 1.00 91.62 98 MET A C 1
ATOM 800 O O . MET A 1 98 ? 8.879 -4.602 -2.701 1.00 91.62 98 MET A O 1
ATOM 804 N N . SER A 1 99 ? 8.641 -2.375 -2.922 1.00 94.56 99 SER A N 1
ATOM 805 C CA . SER A 1 99 ? 10.037 -2.106 -3.256 1.00 94.56 99 SER A CA 1
ATOM 806 C C . SER A 1 99 ? 10.938 -2.294 -2.040 1.00 94.56 99 SER A C 1
ATOM 808 O O . SER A 1 99 ? 10.537 -2.013 -0.903 1.00 94.56 99 SER A O 1
ATOM 810 N N . SER A 1 100 ? 12.159 -2.772 -2.282 1.00 94.94 100 SER A N 1
ATOM 811 C CA . SER A 1 100 ? 13.199 -2.763 -1.256 1.00 94.94 100 SER A CA 1
ATOM 812 C C . SER A 1 100 ? 13.611 -1.321 -0.938 1.00 94.94 100 SER A C 1
ATOM 814 O O . SER A 1 100 ? 13.297 -0.390 -1.681 1.00 94.94 100 SER A O 1
ATOM 816 N N . ARG A 1 101 ? 14.344 -1.119 0.164 1.00 96.12 101 ARG A N 1
ATOM 817 C CA . ARG A 1 101 ? 14.905 0.205 0.472 1.00 96.12 101 ARG A CA 1
ATOM 818 C C . ARG A 1 101 ? 15.845 0.675 -0.643 1.00 96.12 101 ARG A C 1
ATOM 820 O O . ARG A 1 101 ? 15.759 1.833 -1.025 1.00 96.12 101 ARG A O 1
ATOM 827 N N . ALA A 1 102 ? 16.680 -0.219 -1.176 1.00 96.88 102 ALA A N 1
ATOM 828 C CA . ALA A 1 102 ? 17.605 0.097 -2.262 1.00 96.88 102 ALA A CA 1
ATOM 829 C C . ALA A 1 102 ? 16.860 0.564 -3.523 1.00 96.88 102 ALA A C 1
ATOM 831 O O . ALA A 1 102 ? 17.187 1.616 -4.063 1.00 96.88 102 ALA A O 1
ATOM 832 N N . ASP A 1 103 ? 15.787 -0.130 -3.921 1.00 97.56 103 ASP A N 1
ATOM 833 C CA . ASP A 1 103 ? 14.977 0.287 -5.076 1.00 97.56 103 ASP A CA 1
ATOM 834 C C . ASP A 1 103 ? 14.305 1.650 -4.846 1.00 97.56 103 ASP A C 1
ATOM 836 O O . ASP A 1 103 ? 14.166 2.435 -5.778 1.00 97.56 103 ASP A O 1
ATOM 840 N N . LEU A 1 104 ? 13.856 1.941 -3.616 1.00 97.81 104 LEU A N 1
ATOM 841 C CA . LEU A 1 104 ? 13.250 3.236 -3.285 1.00 97.81 104 LEU A CA 1
ATOM 842 C C . LEU A 1 104 ? 14.282 4.369 -3.326 1.00 97.81 104 LEU A C 1
ATOM 844 O O . LEU A 1 104 ? 13.951 5.452 -3.800 1.00 97.81 104 LEU A O 1
ATOM 848 N N . VAL A 1 105 ? 15.514 4.120 -2.867 1.00 97.62 105 VAL A N 1
ATOM 849 C CA . VAL A 1 105 ? 16.630 5.074 -2.982 1.00 97.62 105 VAL A CA 1
ATOM 850 C C . VAL A 1 105 ? 16.955 5.324 -4.453 1.00 97.62 105 VAL A C 1
ATOM 852 O O . VAL A 1 105 ? 16.983 6.476 -4.874 1.00 97.62 105 VAL A O 1
ATOM 855 N N . ALA A 1 106 ? 17.114 4.263 -5.251 1.00 97.44 106 ALA A N 1
ATOM 856 C CA . ALA A 1 106 ? 17.376 4.372 -6.685 1.00 97.44 106 ALA A CA 1
ATOM 857 C C . ALA A 1 106 ? 16.264 5.140 -7.418 1.00 97.44 106 ALA A C 1
ATOM 859 O O . ALA A 1 106 ? 16.545 6.000 -8.252 1.00 97.44 106 ALA A O 1
ATOM 860 N N . ALA A 1 107 ? 14.999 4.882 -7.065 1.00 97.38 107 ALA A N 1
ATOM 861 C CA . ALA A 1 107 ? 13.857 5.597 -7.619 1.00 97.38 107 ALA A CA 1
ATOM 862 C C . ALA A 1 107 ? 13.847 7.081 -7.233 1.00 97.38 107 ALA A C 1
ATOM 864 O O . ALA A 1 107 ? 13.545 7.902 -8.097 1.00 97.38 107 ALA A O 1
ATOM 865 N N . ALA A 1 108 ? 14.164 7.408 -5.972 1.00 97.62 108 ALA A N 1
ATOM 866 C CA . ALA A 1 108 ? 14.193 8.775 -5.450 1.00 97.62 108 ALA A CA 1
ATOM 867 C C . ALA A 1 108 ? 15.377 9.597 -5.979 1.00 97.62 108 ALA A C 1
ATOM 869 O O . ALA A 1 108 ? 15.261 10.812 -6.063 1.00 97.62 108 ALA A O 1
ATOM 870 N N . ALA A 1 109 ? 16.476 8.945 -6.369 1.00 96.94 109 ALA A N 1
ATOM 871 C CA . ALA A 1 109 ? 17.639 9.599 -6.968 1.00 96.94 109 ALA A CA 1
ATOM 872 C C . ALA A 1 109 ? 17.365 10.175 -8.371 1.00 96.94 109 ALA A C 1
ATOM 874 O O . ALA A 1 109 ? 18.141 10.993 -8.859 1.00 96.94 109 ALA A O 1
ATOM 875 N N . GLN A 1 110 ? 16.278 9.754 -9.027 1.00 96.19 110 GLN A N 1
ATOM 876 C CA . GLN A 1 110 ? 15.906 10.248 -10.352 1.00 96.19 110 GLN A CA 1
ATOM 877 C C . GLN A 1 110 ? 15.144 11.568 -10.232 1.00 96.19 110 GLN A C 1
ATOM 879 O O . GLN A 1 110 ? 14.122 11.631 -9.536 1.00 96.19 110 GLN A O 1
ATOM 884 N N . SER A 1 111 ? 15.591 12.599 -10.948 1.00 96.88 111 SER A N 1
ATOM 885 C CA . SER A 1 111 ? 15.059 13.962 -10.836 1.00 96.88 111 SER A CA 1
ATOM 886 C C . SER A 1 111 ? 13.569 14.059 -11.174 1.00 96.88 111 SER A C 1
ATOM 888 O O . SER A 1 111 ? 12.820 14.754 -10.485 1.00 96.88 111 SER A O 1
ATOM 890 N N . GLU A 1 112 ? 13.096 13.277 -12.146 1.00 96.38 112 GLU A N 1
ATOM 891 C CA . GLU A 1 112 ? 11.689 13.232 -12.560 1.00 96.38 112 GLU A CA 1
ATOM 892 C C . GLU A 1 112 ? 10.786 12.608 -11.485 1.00 96.38 112 GLU A C 1
ATOM 894 O O . GLU A 1 112 ? 9.559 12.687 -11.560 1.00 96.38 112 GLU A O 1
ATOM 899 N N . SER A 1 113 ? 11.370 11.956 -10.473 1.00 97.00 113 SER A N 1
ATOM 900 C CA . SER A 1 113 ? 10.621 11.375 -9.359 1.00 97.00 113 SER A CA 1
ATOM 901 C C . SER A 1 113 ? 10.346 12.365 -8.229 1.00 97.00 113 SER A C 1
ATOM 903 O O . SER A 1 113 ? 9.450 12.101 -7.425 1.00 97.00 113 SER A O 1
ATOM 905 N N . HIS A 1 114 ? 11.079 13.482 -8.148 1.00 98.25 114 HIS A N 1
ATOM 906 C CA . HIS A 1 114 ? 11.098 14.336 -6.958 1.00 98.25 114 HIS A CA 1
ATOM 907 C C . HIS A 1 114 ? 9.709 14.886 -6.598 1.00 98.25 114 HIS A C 1
ATOM 909 O O . HIS A 1 114 ? 9.315 14.858 -5.432 1.00 98.25 114 HIS A O 1
ATOM 915 N N . ASP A 1 115 ? 8.913 15.306 -7.581 1.00 98.31 115 ASP A N 1
ATOM 916 C CA . ASP A 1 115 ? 7.564 15.828 -7.325 1.00 98.31 115 ASP A CA 1
ATOM 917 C C . ASP A 1 115 ? 6.595 14.741 -6.862 1.00 98.31 115 ASP A C 1
ATOM 919 O O . ASP A 1 115 ? 5.709 14.973 -6.036 1.00 98.31 115 ASP A O 1
ATOM 923 N N . LEU A 1 116 ? 6.741 13.521 -7.381 1.00 98.12 116 LEU A N 1
ATOM 924 C CA . LEU A 1 116 ? 5.972 12.385 -6.889 1.00 98.12 116 LEU A CA 1
ATOM 925 C C . LEU A 1 116 ? 6.424 11.991 -5.476 1.00 98.12 116 LEU A C 1
ATOM 927 O O . LEU A 1 116 ? 5.572 11.726 -4.633 1.00 98.12 116 LEU A O 1
ATOM 931 N N . TYR A 1 117 ? 7.730 11.996 -5.206 1.00 98.62 117 TYR A N 1
ATOM 932 C CA . TYR A 1 117 ? 8.297 11.715 -3.889 1.00 98.62 117 TYR A CA 1
ATOM 933 C C . TYR A 1 117 ? 7.735 12.681 -2.844 1.00 98.62 117 TYR A C 1
ATOM 935 O O . TYR A 1 117 ? 7.176 12.245 -1.840 1.00 98.62 117 TYR A O 1
ATOM 943 N N . ARG A 1 118 ? 7.768 13.991 -3.120 1.00 98.62 118 ARG A N 1
ATOM 944 C CA . ARG A 1 118 ? 7.224 15.003 -2.206 1.00 98.62 118 ARG A CA 1
ATOM 945 C C . ARG A 1 118 ? 5.725 14.834 -1.977 1.00 98.62 118 ARG A C 1
ATOM 947 O O . ARG A 1 118 ? 5.283 14.866 -0.834 1.00 98.62 118 ARG A O 1
ATOM 954 N N . ARG A 1 119 ? 4.939 14.576 -3.028 1.00 98.38 119 ARG A N 1
ATOM 955 C CA . ARG A 1 119 ? 3.494 14.306 -2.889 1.00 98.38 119 ARG A CA 1
ATOM 956 C C . ARG A 1 119 ? 3.213 13.075 -2.030 1.00 98.38 119 ARG A C 1
ATOM 958 O O . ARG A 1 119 ? 2.331 13.110 -1.180 1.00 98.38 119 ARG A O 1
ATOM 965 N N . MET A 1 120 ? 3.979 12.005 -2.219 1.00 97.88 120 MET A N 1
ATOM 966 C CA . MET A 1 120 ? 3.874 10.796 -1.404 1.00 97.88 120 MET A CA 1
ATOM 967 C C . MET A 1 120 ? 4.207 11.074 0.070 1.00 97.88 120 MET A C 1
ATOM 969 O O . MET A 1 120 ? 3.458 10.659 0.949 1.00 97.88 120 MET A O 1
ATOM 973 N N . VAL A 1 121 ? 5.282 11.815 0.349 1.00 98.56 121 VAL A N 1
ATOM 974 C CA . VAL A 1 121 ? 5.662 12.200 1.720 1.00 98.56 121 VAL A CA 1
ATOM 975 C C . VAL A 1 121 ? 4.629 13.144 2.341 1.00 98.56 121 VAL A C 1
ATOM 977 O O . VAL A 1 121 ? 4.308 13.011 3.517 1.00 98.56 121 VAL A O 1
ATOM 980 N N . ALA A 1 122 ? 4.025 14.045 1.563 1.00 98.50 122 ALA A N 1
ATOM 981 C CA . ALA A 1 122 ? 2.925 14.885 2.037 1.00 98.50 122 ALA A CA 1
ATOM 982 C C . ALA A 1 122 ? 1.715 14.049 2.497 1.00 98.50 122 ALA A C 1
ATOM 984 O O . ALA A 1 122 ? 1.092 14.385 3.505 1.00 98.50 122 ALA A O 1
ATOM 985 N N . LEU A 1 123 ? 1.418 12.927 1.827 1.00 97.44 123 LEU A N 1
ATOM 986 C CA . LEU A 1 123 ? 0.391 11.983 2.285 1.00 97.44 123 LEU A CA 1
ATOM 987 C C . LEU A 1 123 ? 0.780 11.306 3.603 1.00 97.44 123 LEU A C 1
ATOM 989 O O . LEU A 1 123 ? -0.080 11.137 4.466 1.00 97.44 123 LEU A O 1
ATOM 993 N N . GLU A 1 124 ? 2.050 10.943 3.796 1.00 97.69 124 GLU A N 1
ATOM 994 C CA . GLU A 1 124 ? 2.522 10.423 5.088 1.00 97.69 124 GLU A CA 1
ATOM 995 C C . GLU A 1 124 ? 2.358 11.468 6.197 1.00 97.69 124 GLU A C 1
ATOM 997 O O . GLU A 1 124 ? 1.886 11.147 7.286 1.00 97.69 124 GLU A O 1
ATOM 1002 N N . ILE A 1 125 ? 2.685 12.731 5.911 1.00 97.94 125 ILE A N 1
ATOM 1003 C CA . ILE A 1 125 ? 2.552 13.840 6.863 1.00 97.94 125 ILE A CA 1
ATOM 1004 C C . ILE A 1 125 ? 1.086 14.055 7.249 1.00 97.94 125 ILE A C 1
ATOM 1006 O O . ILE A 1 125 ? 0.767 14.143 8.434 1.00 97.94 125 ILE A O 1
ATOM 1010 N N . ALA A 1 126 ? 0.195 14.119 6.258 1.00 95.50 126 ALA A N 1
ATOM 1011 C CA . ALA A 1 126 ? -1.224 14.379 6.475 1.00 95.50 126 ALA A CA 1
ATOM 1012 C C . ALA A 1 126 ? -1.936 13.206 7.165 1.00 95.50 126 ALA A C 1
ATOM 1014 O O . ALA A 1 126 ? -2.737 13.408 8.074 1.00 95.50 126 ALA A O 1
ATOM 1015 N N . SER A 1 127 ? -1.643 11.974 6.744 1.00 94.31 127 SER A N 1
ATOM 1016 C CA . SER A 1 127 ? -2.311 10.777 7.263 1.00 94.31 127 SER A CA 1
ATOM 1017 C C . SER A 1 127 ? -1.689 10.259 8.555 1.00 94.31 127 SER A C 1
ATOM 1019 O O . SER A 1 127 ? -2.361 9.574 9.322 1.00 94.31 127 SER A O 1
ATOM 1021 N N . THR A 1 128 ? -0.413 10.567 8.808 1.00 96.06 128 THR A N 1
ATOM 1022 C CA . THR A 1 128 ? 0.439 9.979 9.858 1.00 96.06 128 THR A CA 1
ATOM 1023 C C . THR A 1 128 ? 0.626 8.459 9.732 1.00 96.06 128 THR A C 1
ATOM 1025 O O . THR A 1 128 ? 1.022 7.788 10.689 1.00 96.06 128 THR A O 1
ATOM 1028 N N . PHE A 1 129 ? 0.334 7.880 8.567 1.00 96.06 129 PHE A N 1
ATOM 1029 C CA . PHE A 1 129 ? 0.639 6.484 8.264 1.00 96.06 129 PHE A CA 1
ATOM 1030 C C . PHE A 1 129 ? 1.942 6.405 7.475 1.00 96.06 129 PHE A C 1
ATOM 1032 O O . PHE A 1 129 ? 2.114 7.098 6.474 1.00 96.06 129 PHE A O 1
ATOM 1039 N N . ALA A 1 130 ? 2.847 5.536 7.921 1.00 96.50 130 ALA A N 1
ATOM 1040 C CA . ALA A 1 130 ? 4.094 5.298 7.214 1.00 96.50 130 ALA A CA 1
ATOM 1041 C C . ALA A 1 130 ? 3.840 4.515 5.920 1.00 96.50 130 ALA A C 1
ATOM 1043 O O . ALA A 1 130 ? 2.991 3.619 5.863 1.00 96.50 130 ALA A O 1
ATOM 1044 N N . PHE A 1 131 ? 4.637 4.803 4.897 1.00 96.06 131 PHE A N 1
ATOM 1045 C CA . PHE A 1 131 ? 4.538 4.200 3.573 1.00 96.06 131 PHE A CA 1
ATOM 1046 C C . PHE A 1 131 ? 4.630 2.664 3.579 1.00 96.06 131 PHE A C 1
ATOM 1048 O O . PHE A 1 131 ? 3.939 1.990 2.811 1.00 96.06 131 PHE A O 1
ATOM 1055 N N . GLN A 1 132 ? 5.461 2.086 4.452 1.00 94.75 132 GLN A N 1
ATOM 1056 C CA . GLN A 1 132 ? 5.649 0.639 4.587 1.00 94.75 132 GLN A CA 1
ATOM 1057 C C . GLN A 1 132 ? 5.593 0.200 6.055 1.00 94.75 132 GLN A C 1
ATOM 1059 O O . GLN A 1 132 ? 6.615 -0.153 6.654 1.00 94.75 132 GLN A O 1
ATOM 1064 N N . GLY A 1 133 ? 4.387 0.185 6.626 1.00 85.62 133 GLY A N 1
ATOM 1065 C CA . GLY A 1 133 ? 4.134 -0.263 7.999 1.00 85.62 133 GLY A CA 1
ATOM 1066 C C . GLY A 1 133 ? 4.713 0.715 9.021 1.00 85.62 133 GLY A C 1
ATOM 1067 O O . GLY A 1 133 ? 4.002 1.593 9.488 1.00 85.62 133 GLY A O 1
ATOM 1068 N N . GLY A 1 134 ? 6.005 0.578 9.328 1.00 87.75 134 GLY A N 1
ATOM 1069 C CA . GLY A 1 134 ? 6.771 1.508 10.172 1.00 87.75 134 GLY A CA 1
ATOM 1070 C C . GLY A 1 134 ? 7.895 2.253 9.442 1.00 87.75 134 GLY A C 1
ATOM 1071 O O . GLY A 1 134 ? 8.535 3.119 10.031 1.00 87.75 134 GLY A O 1
ATOM 1072 N N . ARG A 1 135 ? 8.160 1.930 8.169 1.00 95.94 135 ARG A N 1
ATOM 1073 C CA . ARG A 1 135 ? 9.180 2.614 7.359 1.00 95.94 135 ARG A CA 1
ATOM 1074 C C . ARG A 1 135 ? 8.537 3.757 6.585 1.00 95.94 135 ARG A C 1
ATOM 1076 O O . ARG A 1 135 ? 7.611 3.518 5.808 1.00 95.94 135 ARG A O 1
ATOM 1083 N N . TRP A 1 136 ?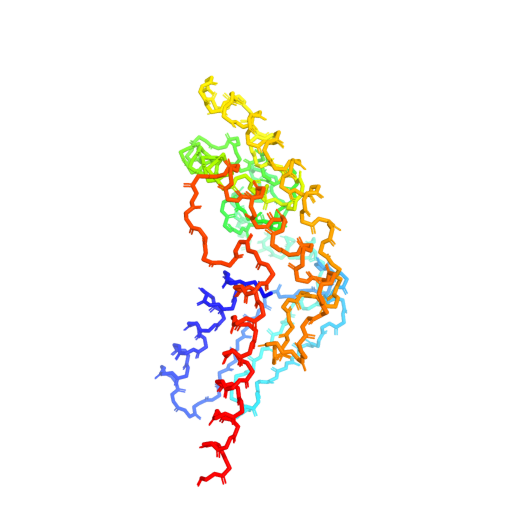 9.044 4.965 6.798 1.00 98.12 136 TRP A N 1
ATOM 1084 C CA . TRP A 1 136 ? 8.548 6.174 6.155 1.00 98.12 136 TRP A CA 1
ATOM 1085 C C . TRP A 1 136 ? 9.299 6.417 4.853 1.00 98.12 136 TRP A C 1
ATOM 1087 O O . TRP A 1 136 ? 10.522 6.276 4.802 1.00 98.12 136 TRP A O 1
ATOM 1097 N N . LEU A 1 137 ? 8.578 6.783 3.798 1.00 98.25 137 LEU A N 1
ATOM 1098 C CA . LEU A 1 137 ? 9.193 7.126 2.523 1.00 98.25 137 LEU A CA 1
ATOM 1099 C C . LEU A 1 137 ? 10.039 8.391 2.662 1.00 98.25 137 LEU A C 1
ATOM 1101 O O . LEU A 1 137 ? 11.119 8.441 2.086 1.00 98.25 137 LEU A O 1
ATOM 1105 N N . GLY A 1 138 ? 9.609 9.354 3.483 1.00 98.12 138 GLY A N 1
ATOM 1106 C CA . GLY A 1 138 ? 10.362 10.585 3.745 1.00 98.12 138 GLY A CA 1
ATOM 1107 C C . GLY A 1 138 ? 11.780 10.378 4.300 1.00 98.12 138 GLY A C 1
ATOM 1108 O O . GLY A 1 138 ? 12.621 11.263 4.156 1.00 98.12 138 GLY A O 1
ATOM 1109 N N . ASP A 1 139 ? 12.070 9.199 4.864 1.00 98.19 139 ASP A N 1
ATOM 1110 C CA . ASP A 1 139 ? 13.401 8.823 5.366 1.00 98.19 139 ASP A CA 1
ATOM 1111 C C . ASP A 1 139 ? 14.319 8.222 4.293 1.00 98.19 139 ASP A C 1
ATOM 1113 O O . ASP A 1 139 ? 15.487 7.931 4.564 1.00 98.19 139 ASP A O 1
ATOM 1117 N N . VAL A 1 140 ? 13.797 7.956 3.094 1.00 98.19 140 VAL A N 1
ATOM 1118 C CA . VAL A 1 140 ? 14.560 7.341 2.000 1.00 98.19 140 VAL A CA 1
ATOM 1119 C C . VAL A 1 140 ? 15.504 8.354 1.369 1.00 98.19 140 VAL A C 1
ATOM 1121 O O . VAL A 1 140 ? 16.658 8.027 1.108 1.00 98.19 140 VAL A O 1
ATOM 1124 N N . ALA A 1 141 ? 15.018 9.570 1.134 1.00 97.88 141 ALA A N 1
ATOM 1125 C CA . ALA A 1 141 ? 15.770 10.632 0.482 1.00 97.88 141 ALA A CA 1
ATOM 1126 C C . ALA A 1 141 ? 15.399 12.006 1.078 1.00 97.88 141 ALA A C 1
ATOM 1128 O O . ALA A 1 141 ? 14.778 12.842 0.408 1.00 97.88 141 ALA A O 1
ATOM 1129 N N . PRO A 1 142 ? 15.716 12.249 2.365 1.00 97.69 142 PRO A N 1
ATOM 1130 C CA . PRO A 1 142 ? 15.330 13.476 3.056 1.00 97.69 142 PRO A CA 1
ATOM 1131 C C . PRO A 1 142 ? 15.883 14.724 2.367 1.00 97.69 142 PRO A C 1
ATOM 1133 O O . PRO A 1 142 ? 15.244 15.766 2.415 1.00 97.69 142 PRO A O 1
ATOM 1136 N N . GLN A 1 143 ? 17.021 14.636 1.670 1.00 97.50 143 GLN A N 1
ATOM 1137 C CA . GLN A 1 143 ? 17.607 15.740 0.906 1.00 97.50 143 GLN A CA 1
ATOM 1138 C C . GLN A 1 143 ? 16.652 16.376 -0.120 1.00 97.50 143 GLN A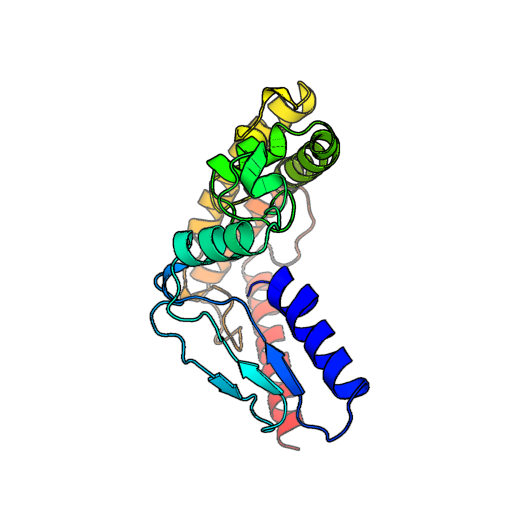 C 1
ATOM 1140 O O . GLN A 1 143 ? 16.830 17.544 -0.443 1.00 97.50 143 GLN A O 1
ATOM 1145 N N . HIS A 1 144 ? 15.618 15.665 -0.587 1.00 98.00 144 HIS A N 1
ATOM 1146 C CA . HIS A 1 144 ? 14.640 16.203 -1.541 1.00 98.00 144 HIS A CA 1
ATOM 1147 C C . HIS A 1 144 ? 13.449 16.925 -0.887 1.00 98.00 144 HIS A C 1
ATOM 1149 O O . HIS A 1 144 ? 12.575 17.419 -1.603 1.00 98.00 144 HIS A O 1
ATOM 1155 N N . LEU A 1 145 ? 13.394 16.986 0.446 1.00 98.31 145 LEU A N 1
ATOM 1156 C CA . LEU A 1 145 ? 12.331 17.641 1.208 1.00 98.31 145 LEU A CA 1
ATOM 1157 C C . LEU A 1 145 ? 12.707 19.086 1.552 1.00 98.31 145 LEU A C 1
ATOM 1159 O O . LEU A 1 145 ? 13.858 19.369 1.874 1.00 98.31 145 LEU A O 1
ATOM 1163 N N . ASP A 1 146 ? 11.740 19.998 1.540 1.00 97.88 146 ASP A N 1
ATOM 1164 C CA . ASP A 1 146 ? 11.924 21.309 2.169 1.00 97.88 146 ASP A CA 1
ATOM 1165 C C . ASP A 1 146 ? 11.829 21.207 3.706 1.00 97.88 146 ASP A C 1
ATOM 1167 O O . ASP A 1 146 ? 11.448 20.172 4.268 1.00 97.88 146 ASP A O 1
ATOM 1171 N N . ASP A 1 147 ? 12.187 22.283 4.404 1.00 98.00 147 ASP A N 1
ATOM 1172 C CA . ASP A 1 147 ? 12.185 22.319 5.871 1.00 98.00 147 ASP A CA 1
ATOM 1173 C C . ASP A 1 147 ? 10.782 22.142 6.464 1.00 98.00 147 ASP A C 1
ATOM 1175 O O . ASP A 1 147 ? 10.612 21.517 7.516 1.00 98.00 147 ASP A O 1
ATOM 1179 N N . GLY A 1 148 ? 9.751 22.630 5.769 1.00 98.50 148 GLY A N 1
ATOM 1180 C CA . GLY A 1 148 ? 8.357 22.456 6.165 1.00 98.50 148 GLY A CA 1
ATOM 1181 C C . GLY A 1 148 ? 7.955 20.983 6.181 1.00 98.50 148 GLY A C 1
ATOM 1182 O O . GLY A 1 148 ? 7.368 20.506 7.157 1.00 98.50 148 GLY A O 1
ATOM 1183 N N . MET A 1 149 ? 8.330 20.240 5.141 1.00 98.50 149 MET A N 1
ATOM 1184 C CA . MET A 1 149 ? 8.107 18.805 5.021 1.00 98.50 149 MET A CA 1
ATOM 1185 C C . MET A 1 149 ? 8.921 18.011 6.044 1.00 98.50 149 MET A C 1
ATOM 1187 O O . MET A 1 149 ? 8.374 17.097 6.659 1.00 98.50 149 MET A O 1
ATOM 1191 N N . ARG A 1 150 ? 10.192 18.363 6.285 1.00 98.50 150 ARG A N 1
ATOM 1192 C CA . ARG A 1 150 ? 11.024 17.697 7.310 1.00 98.50 150 ARG A CA 1
ATOM 1193 C C . ARG A 1 150 ? 10.405 17.838 8.699 1.00 98.50 150 ARG A C 1
ATOM 1195 O O . ARG A 1 150 ? 10.199 16.839 9.389 1.00 98.50 150 ARG A O 1
ATOM 1202 N N . HIS A 1 151 ? 10.025 19.056 9.086 1.00 98.44 151 HIS A N 1
ATOM 1203 C CA . HIS A 1 151 ? 9.334 19.293 10.354 1.00 98.44 151 HIS A CA 1
ATOM 1204 C C . HIS A 1 151 ? 7.954 18.625 10.396 1.00 98.44 151 HIS A C 1
ATOM 1206 O O . HIS A 1 151 ? 7.561 18.066 11.423 1.00 98.44 151 HIS A O 1
ATOM 1212 N N . GLY A 1 152 ? 7.217 18.650 9.283 1.00 98.38 152 GLY A N 1
ATOM 1213 C CA . GLY A 1 152 ? 5.939 17.959 9.137 1.00 98.38 152 GLY A CA 1
ATOM 1214 C C . GLY A 1 152 ? 6.065 16.458 9.380 1.00 98.38 152 GLY A C 1
ATOM 1215 O O . GLY A 1 152 ? 5.261 15.894 10.118 1.00 98.38 152 GLY A O 1
ATOM 1216 N N . LEU A 1 153 ? 7.106 15.829 8.837 1.00 98.25 153 LEU A N 1
ATOM 1217 C CA . LEU A 1 153 ? 7.375 14.403 8.991 1.00 98.25 153 LEU A CA 1
ATOM 1218 C C . LEU A 1 153 ? 7.713 14.039 10.441 1.00 98.25 153 LEU A C 1
ATOM 1220 O O . LEU A 1 153 ? 7.193 13.050 10.955 1.00 98.25 153 LEU A O 1
ATOM 1224 N N . ILE A 1 154 ? 8.515 14.858 11.129 1.00 98.31 154 ILE A N 1
ATOM 1225 C CA . ILE A 1 154 ? 8.808 14.681 12.563 1.00 98.31 154 ILE A CA 1
ATOM 1226 C C . ILE A 1 154 ? 7.509 14.718 13.379 1.00 98.31 154 ILE A C 1
ATOM 1228 O O . ILE A 1 154 ? 7.236 13.804 14.160 1.00 98.31 154 ILE A O 1
ATOM 1232 N N . ARG A 1 155 ? 6.659 15.730 13.153 1.00 98.00 155 ARG A N 1
ATOM 1233 C CA . ARG A 1 155 ? 5.356 15.832 13.831 1.00 98.00 155 ARG A CA 1
ATOM 1234 C C . ARG A 1 155 ? 4.444 14.655 13.496 1.00 98.00 155 ARG A C 1
ATOM 1236 O O . ARG A 1 155 ? 3.778 14.134 14.385 1.00 98.00 155 ARG A O 1
ATOM 1243 N N . ALA A 1 156 ? 4.418 14.220 12.239 1.00 97.69 156 ALA A N 1
ATOM 1244 C CA . ALA A 1 156 ? 3.594 13.102 11.801 1.00 97.69 156 ALA A CA 1
ATOM 1245 C C . ALA A 1 156 ? 4.012 11.788 12.467 1.00 97.69 156 ALA A C 1
ATOM 1247 O O . ALA A 1 156 ? 3.145 11.033 12.898 1.00 97.69 156 ALA A O 1
ATOM 1248 N N . LYS A 1 157 ? 5.317 11.547 12.633 1.00 98.06 157 LYS A N 1
ATOM 1249 C CA . LYS A 1 157 ? 5.850 10.397 13.378 1.00 98.06 157 LYS A CA 1
ATOM 1250 C C . LYS A 1 157 ? 5.472 10.434 14.855 1.00 98.06 157 LYS A C 1
ATOM 1252 O O . LYS A 1 157 ? 5.034 9.418 15.389 1.00 98.06 157 LYS A O 1
ATOM 1257 N N . ALA A 1 158 ? 5.585 11.596 15.498 1.00 97.38 158 ALA A N 1
ATOM 1258 C CA . ALA A 1 158 ? 5.165 11.766 16.889 1.00 97.38 158 ALA A CA 1
ATOM 1259 C C . ALA A 1 158 ? 3.657 11.507 17.057 1.00 97.38 158 ALA A C 1
ATOM 1261 O O . ALA A 1 158 ? 3.253 10.723 17.914 1.00 97.38 158 ALA A O 1
ATOM 1262 N N . LYS A 1 159 ? 2.820 12.077 16.178 1.00 96.88 159 LYS A N 1
ATOM 1263 C CA . LYS A 1 159 ? 1.375 11.798 16.151 1.00 96.88 159 LYS A CA 1
ATOM 1264 C C . LYS A 1 159 ? 1.086 10.314 15.901 1.00 96.88 159 LYS A C 1
ATOM 1266 O O . LYS A 1 159 ? 0.262 9.727 16.594 1.00 96.88 159 LYS A O 1
ATOM 1271 N N . ALA A 1 160 ? 1.784 9.684 14.958 1.00 97.19 160 ALA A N 1
ATOM 1272 C CA . ALA A 1 160 ? 1.635 8.261 14.675 1.00 97.19 160 ALA A CA 1
ATOM 1273 C C . ALA A 1 160 ? 1.922 7.395 15.908 1.00 97.19 160 ALA A C 1
ATOM 1275 O O . ALA A 1 160 ? 1.176 6.453 16.158 1.00 97.19 160 ALA A O 1
ATOM 1276 N N . ALA A 1 161 ? 2.950 7.726 16.697 1.00 96.94 161 ALA A N 1
ATOM 1277 C CA . ALA A 1 161 ? 3.272 7.005 17.927 1.00 96.94 161 ALA A CA 1
ATOM 1278 C C . ALA A 1 161 ? 2.132 7.081 18.957 1.00 96.94 161 ALA A C 1
ATOM 1280 O O . ALA A 1 161 ? 1.740 6.053 19.507 1.00 96.94 161 ALA A O 1
ATOM 1281 N N . VAL A 1 162 ? 1.541 8.267 19.151 1.00 97.25 162 VAL A N 1
ATOM 1282 C CA . VAL A 1 162 ? 0.372 8.452 20.032 1.00 97.25 162 VAL A CA 1
ATOM 1283 C C . VAL A 1 162 ? -0.827 7.644 19.529 1.00 97.25 162 VAL A C 1
ATOM 1285 O O . VAL A 1 162 ? -1.441 6.912 20.302 1.00 97.25 162 VAL A O 1
ATOM 1288 N N . ARG A 1 163 ? -1.131 7.712 18.223 1.00 96.69 163 ARG A N 1
ATOM 1289 C CA . ARG A 1 163 ? -2.218 6.931 17.611 1.00 96.69 163 ARG A CA 1
ATOM 1290 C C . ARG A 1 163 ? -2.015 5.429 17.823 1.00 96.69 163 ARG A C 1
ATOM 1292 O O . ARG A 1 163 ? -2.939 4.756 18.260 1.00 96.69 163 ARG A O 1
ATOM 1299 N N . ILE A 1 164 ? -0.819 4.915 17.536 1.00 96.12 164 ILE A N 1
ATOM 1300 C CA . ILE A 1 164 ? -0.490 3.490 17.681 1.00 96.12 164 ILE A CA 1
ATOM 1301 C C . ILE A 1 164 ? -0.650 3.045 19.138 1.00 96.12 164 ILE A C 1
ATOM 1303 O O . ILE A 1 164 ? -1.231 1.992 19.384 1.00 96.12 164 ILE A O 1
ATOM 1307 N N . ALA A 1 165 ? -0.186 3.847 20.101 1.00 97.31 165 ALA A N 1
ATOM 1308 C CA . ALA A 1 165 ? -0.350 3.551 21.522 1.00 97.31 165 ALA A CA 1
ATOM 1309 C C . ALA A 1 165 ? -1.831 3.500 21.938 1.00 97.31 165 ALA A C 1
ATOM 1311 O O . ALA A 1 165 ? -2.230 2.602 22.679 1.00 97.31 165 ALA A O 1
ATOM 1312 N N . ALA A 1 166 ? -2.660 4.414 21.425 1.00 96.88 166 ALA A N 1
ATOM 1313 C CA . ALA A 1 166 ? -4.099 4.386 21.662 1.00 96.88 166 ALA A CA 1
ATOM 1314 C C . ALA A 1 166 ? -4.745 3.132 21.044 1.00 96.88 166 ALA A C 1
ATOM 1316 O O . ALA A 1 166 ? -5.418 2.374 21.744 1.00 96.88 166 ALA A O 1
ATOM 1317 N N . GLU A 1 167 ? -4.495 2.876 19.756 1.00 96.31 167 GLU A N 1
ATOM 1318 C CA . GLU A 1 167 ? -5.043 1.742 18.998 1.00 96.31 167 GLU A CA 1
ATOM 1319 C C . GLU A 1 167 ? -4.621 0.381 19.569 1.00 96.31 167 GLU A C 1
ATOM 1321 O O . GLU A 1 167 ? -5.408 -0.562 19.513 1.00 96.31 167 GLU A O 1
ATOM 1326 N N . ALA A 1 168 ? -3.439 0.275 20.185 1.00 96.75 168 ALA A N 1
ATOM 1327 C CA . ALA A 1 168 ? -2.949 -0.955 20.812 1.00 96.75 168 ALA A CA 1
ATOM 1328 C C . ALA A 1 168 ? -3.823 -1.453 21.980 1.00 96.75 168 ALA A C 1
ATOM 1330 O O . ALA A 1 168 ? -3.744 -2.625 22.342 1.00 96.75 168 ALA A O 1
ATOM 1331 N N . ARG A 1 169 ? -4.678 -0.594 22.555 1.00 97.56 169 ARG A N 1
ATOM 1332 C CA . ARG A 1 169 ? -5.652 -0.993 23.587 1.00 97.56 169 ARG A CA 1
ATOM 1333 C C . ARG A 1 169 ? -6.847 -1.759 23.009 1.00 97.56 169 ARG A C 1
ATOM 1335 O O . ARG A 1 169 ? -7.540 -2.446 23.752 1.00 97.56 169 ARG A O 1
ATOM 1342 N N . ILE A 1 170 ? -7.099 -1.657 21.700 1.00 96.94 170 ILE A N 1
ATOM 1343 C CA . ILE A 1 170 ? -8.173 -2.392 21.024 1.00 96.94 170 ILE A CA 1
ATOM 1344 C C . ILE A 1 170 ? -7.737 -3.848 20.852 1.00 96.94 170 ILE A C 1
ATOM 1346 O O . ILE A 1 170 ? -6.771 -4.149 20.151 1.00 96.94 170 ILE A O 1
ATOM 1350 N N . THR A 1 171 ? -8.474 -4.772 21.465 1.00 94.12 171 THR A N 1
ATOM 1351 C CA . THR A 1 171 ? -8.139 -6.198 21.398 1.00 94.12 171 THR A CA 1
ATOM 1352 C C . THR A 1 171 ? -8.515 -6.802 20.037 1.00 94.12 171 THR A C 1
ATOM 1354 O O . THR A 1 171 ? -9.435 -6.315 19.370 1.00 94.12 171 THR A O 1
ATOM 1357 N N . PRO A 1 172 ? -7.880 -7.915 19.617 1.00 93.00 172 PRO A N 1
ATOM 1358 C CA . PRO A 1 172 ? -8.221 -8.589 18.363 1.00 93.00 172 PRO A CA 1
ATOM 1359 C C . PRO A 1 172 ? -9.705 -8.961 18.219 1.00 93.00 172 PRO A C 1
ATOM 1361 O O . PRO A 1 172 ? -10.228 -8.950 17.108 1.00 93.00 172 PRO A O 1
ATOM 1364 N N . ALA A 1 173 ? -10.399 -9.245 19.327 1.00 91.69 173 ALA A N 1
ATOM 1365 C CA . ALA A 1 173 ? -11.822 -9.591 19.328 1.00 91.69 173 ALA A CA 1
ATOM 1366 C C . ALA A 1 173 ? -12.741 -8.416 18.943 1.00 91.69 173 ALA A C 1
ATOM 1368 O O . ALA A 1 173 ? -13.870 -8.637 18.506 1.00 91.69 173 ALA A O 1
ATOM 1369 N N . MET A 1 174 ? -12.260 -7.179 19.085 1.00 93.81 174 MET A N 1
ATOM 1370 C CA . MET A 1 174 ? -12.992 -5.953 18.750 1.00 93.81 174 MET A CA 1
ATOM 1371 C C . MET A 1 174 ? -12.788 -5.530 17.286 1.00 93.81 174 MET A C 1
ATOM 1373 O O . MET A 1 174 ? -13.531 -4.690 16.770 1.00 93.81 174 MET A O 1
ATOM 1377 N N . LEU A 1 175 ? -11.772 -6.079 16.611 1.00 91.88 175 LEU A N 1
ATOM 1378 C CA . LEU A 1 175 ? -11.391 -5.677 15.261 1.00 91.88 175 LEU A CA 1
ATOM 1379 C C . LEU A 1 175 ? -12.389 -6.158 14.203 1.00 91.88 175 LEU A C 1
ATOM 1381 O O . LEU A 1 175 ? -13.098 -7.154 14.353 1.00 91.88 175 LEU A O 1
ATOM 1385 N N . TYR A 1 176 ? -12.409 -5.439 13.081 1.00 90.06 176 TYR A N 1
ATOM 1386 C CA . TYR A 1 176 ? -13.231 -5.797 11.935 1.00 90.06 176 TYR A CA 1
ATOM 1387 C C . TYR A 1 176 ? -12.800 -7.145 11.342 1.00 90.06 176 TYR A C 1
ATOM 1389 O O . TYR A 1 176 ? -11.655 -7.330 10.927 1.00 90.06 176 TYR A O 1
ATOM 1397 N N . VAL A 1 177 ? -13.758 -8.061 11.222 1.00 89.62 177 VAL A N 1
ATOM 1398 C CA . VAL A 1 177 ? -13.616 -9.365 10.561 1.00 89.62 177 VAL A CA 1
ATOM 1399 C C . VAL A 1 177 ? -14.730 -9.568 9.532 1.00 89.62 177 VAL A C 1
ATOM 1401 O O . VAL A 1 177 ? -15.695 -8.805 9.467 1.00 89.62 177 VAL A O 1
ATOM 1404 N N . ARG A 1 178 ? -14.634 -10.605 8.690 1.00 85.81 178 ARG A N 1
ATOM 1405 C CA . ARG A 1 178 ? -15.726 -10.928 7.758 1.00 85.81 178 ARG A CA 1
ATOM 1406 C C . ARG A 1 178 ? -17.013 -11.188 8.549 1.00 85.81 178 ARG A C 1
ATOM 1408 O O . ARG A 1 178 ? -17.040 -12.038 9.430 1.00 85.81 178 ARG A O 1
ATOM 1415 N N . GLY A 1 179 ? -18.082 -10.480 8.186 1.00 84.00 179 GLY A N 1
ATOM 1416 C CA . GLY A 1 179 ? -19.367 -10.564 8.883 1.00 84.00 179 GLY A CA 1
ATOM 1417 C C . GLY A 1 179 ? -19.454 -9.701 10.142 1.00 84.00 179 GLY A C 1
ATOM 1418 O O . GLY A 1 179 ? -20.412 -9.849 10.888 1.00 84.00 179 GLY A O 1
ATOM 1419 N N . TRP A 1 180 ? -18.487 -8.814 10.385 1.00 87.94 180 TRP A N 1
ATOM 1420 C CA . TRP A 1 180 ? -18.504 -7.907 11.529 1.00 87.94 180 TRP A CA 1
ATOM 1421 C C . TRP A 1 180 ? -19.701 -6.930 11.500 1.00 87.94 180 TRP A C 1
ATOM 1423 O O . TRP A 1 180 ? -20.073 -6.469 10.413 1.00 87.94 180 TRP A O 1
ATOM 1433 N N . PRO A 1 181 ? -20.264 -6.573 12.674 1.00 90.75 181 PRO A N 1
ATOM 1434 C CA . PRO A 1 181 ? -19.945 -7.124 13.997 1.00 90.75 181 PRO A CA 1
ATOM 1435 C C . PRO A 1 181 ? -20.498 -8.547 14.185 1.00 90.75 181 PRO A C 1
ATOM 1437 O O . PRO A 1 181 ? -21.526 -8.926 13.618 1.00 90.75 181 PRO A O 1
ATOM 1440 N N . THR A 1 182 ? -19.774 -9.369 14.951 1.00 90.88 182 THR A N 1
ATOM 1441 C CA . THR A 1 182 ? -20.135 -10.773 15.230 1.00 90.88 182 THR A CA 1
ATOM 1442 C C . THR A 1 182 ? -20.886 -10.948 16.546 1.00 90.88 182 THR A C 1
ATOM 1444 O O . THR A 1 182 ? -21.621 -11.919 16.689 1.00 90.88 182 THR A O 1
ATOM 1447 N N . ARG A 1 183 ? -20.721 -10.004 17.476 1.00 94.19 183 ARG A N 1
ATOM 1448 C CA . ARG A 1 183 ? -21.396 -9.926 18.774 1.00 94.19 183 ARG A CA 1
ATOM 1449 C C . ARG A 1 183 ? -21.476 -8.471 19.237 1.00 94.19 183 ARG A C 1
ATOM 1451 O O . ARG A 1 183 ? -20.823 -7.602 18.656 1.00 94.19 183 ARG A O 1
ATOM 1458 N N . MET A 1 184 ? -22.237 -8.231 20.299 1.00 96.31 184 MET A N 1
ATOM 1459 C CA . MET A 1 184 ? -22.137 -6.989 21.065 1.00 96.31 184 MET A CA 1
ATOM 1460 C C . MET A 1 184 ? -20.793 -6.916 21.796 1.00 96.31 184 MET A C 1
ATOM 1462 O O . MET A 1 184 ? -20.235 -7.948 22.186 1.00 96.31 184 MET A O 1
ATOM 1466 N N . LEU A 1 185 ? -20.279 -5.697 21.965 1.00 96.50 185 LEU A N 1
ATOM 1467 C CA . LEU A 1 185 ? -19.170 -5.434 22.879 1.00 96.50 185 LEU A CA 1
ATOM 1468 C C . LEU A 1 185 ? -19.651 -5.512 24.329 1.00 96.50 185 LEU A C 1
ATOM 1470 O O . LEU A 1 185 ? -20.829 -5.286 24.599 1.00 96.50 185 LEU A O 1
ATOM 1474 N N . THR A 1 186 ? -18.739 -5.836 25.243 1.00 97.56 186 THR A N 1
ATOM 1475 C CA . THR A 1 186 ? -18.971 -5.600 26.673 1.00 97.56 186 THR A CA 1
ATOM 1476 C C . THR A 1 186 ? -18.818 -4.113 26.990 1.00 97.56 186 THR A C 1
ATOM 1478 O O . THR A 1 186 ? -18.157 -3.385 26.247 1.00 97.56 186 THR A O 1
ATOM 1481 N N . ASP A 1 187 ? -19.343 -3.674 28.133 1.00 98.00 187 ASP A N 1
ATOM 1482 C CA . ASP A 1 187 ? -19.163 -2.307 28.638 1.00 98.00 187 ASP A CA 1
ATOM 1483 C C . ASP A 1 187 ? -17.687 -1.885 28.668 1.00 98.00 187 ASP A C 1
ATOM 1485 O O . ASP A 1 187 ? -17.338 -0.802 28.204 1.00 98.00 187 ASP A O 1
ATOM 1489 N N . VAL A 1 188 ? -16.804 -2.777 29.133 1.00 97.69 188 VAL A N 1
ATOM 1490 C CA . VAL A 1 188 ? -15.353 -2.536 29.192 1.00 97.69 188 VAL A CA 1
ATOM 1491 C C . VAL A 1 188 ? -14.762 -2.351 27.792 1.00 97.69 188 VAL A C 1
ATOM 1493 O O . VAL A 1 188 ? -13.975 -1.436 27.560 1.00 97.69 188 VAL A O 1
ATOM 1496 N N . GLU A 1 189 ? -15.141 -3.193 26.829 1.00 97.62 189 GLU A N 1
ATOM 1497 C CA . GLU A 1 189 ? -14.669 -3.066 25.445 1.00 97.62 189 GLU A CA 1
ATOM 1498 C C . GLU A 1 189 ? -15.201 -1.793 24.774 1.00 97.62 189 GLU A C 1
ATOM 1500 O O . GLU A 1 189 ? -14.480 -1.140 24.014 1.00 97.62 189 GLU A O 1
ATOM 1505 N N . ALA A 1 190 ? -16.451 -1.423 25.049 1.00 97.38 190 ALA A N 1
ATOM 1506 C CA . ALA A 1 190 ? -17.052 -0.204 24.534 1.00 97.38 190 ALA A CA 1
ATOM 1507 C C . ALA A 1 190 ? -16.388 1.050 25.114 1.00 97.38 190 ALA A C 1
ATOM 1509 O O . ALA A 1 190 ? -16.095 1.974 24.352 1.00 97.38 190 ALA A O 1
ATOM 1510 N N . ASP A 1 191 ? -16.061 1.056 26.408 1.00 98.12 191 ASP A N 1
ATOM 1511 C CA . ASP A 1 191 ? -15.298 2.130 27.049 1.00 98.12 191 ASP A CA 1
ATOM 1512 C C . ASP A 1 191 ? -13.903 2.281 26.437 1.00 98.12 191 ASP A C 1
ATOM 1514 O O . ASP A 1 191 ? -13.486 3.398 26.115 1.00 98.12 191 ASP A O 1
ATOM 1518 N N . ILE A 1 192 ? -13.194 1.164 26.224 1.00 97.94 192 ILE A N 1
ATOM 1519 C CA . ILE A 1 192 ? -11.888 1.158 25.553 1.00 97.94 192 ILE A CA 1
ATOM 1520 C C . ILE A 1 192 ? -12.024 1.774 24.159 1.00 97.94 192 ILE A C 1
ATOM 1522 O O . ILE A 1 192 ? -11.290 2.703 23.818 1.00 97.94 192 ILE A O 1
ATOM 1526 N N . LEU A 1 193 ? -12.981 1.302 23.355 1.00 97.00 193 LEU A N 1
ATOM 1527 C CA . LEU A 1 193 ? -13.163 1.787 21.989 1.00 97.00 193 LEU A CA 1
ATOM 1528 C C . LEU A 1 193 ? -13.541 3.274 21.951 1.00 97.00 193 LEU A C 1
ATOM 1530 O O . LEU A 1 193 ? -13.021 4.017 21.116 1.00 97.00 193 LEU A O 1
ATOM 1534 N N . ALA A 1 194 ? -14.423 3.715 22.847 1.00 97.25 194 ALA A N 1
ATOM 1535 C CA . ALA A 1 194 ? -14.813 5.112 22.988 1.00 97.25 194 ALA A CA 1
ATOM 1536 C C . ALA A 1 194 ? -13.613 5.991 23.373 1.00 97.25 194 ALA A C 1
ATOM 1538 O O . ALA A 1 194 ? -13.396 7.037 22.761 1.00 97.25 194 ALA A O 1
ATOM 1539 N N . SER A 1 195 ? -12.794 5.539 24.328 1.00 97.44 195 SER A N 1
ATOM 1540 C CA . SER A 1 195 ? -11.577 6.234 24.755 1.00 97.44 195 SER A CA 1
ATOM 1541 C C . SER A 1 195 ? -10.576 6.402 23.614 1.00 97.44 195 SER A C 1
ATOM 1543 O O . SER A 1 195 ? -10.157 7.522 23.316 1.00 97.44 195 SER A O 1
ATOM 1545 N N . VAL A 1 196 ? -10.278 5.317 22.890 1.00 97.31 196 VAL A N 1
ATOM 1546 C CA . VAL A 1 196 ? -9.384 5.364 21.724 1.00 97.31 196 VAL A CA 1
ATOM 1547 C C . VAL A 1 196 ? -9.921 6.316 20.660 1.00 97.31 196 VAL A C 1
ATOM 1549 O O . VAL A 1 196 ? -9.172 7.128 20.120 1.00 97.31 196 VAL A O 1
ATOM 1552 N N . ARG A 1 197 ? -11.228 6.277 20.378 1.00 96.19 197 ARG A N 1
ATOM 1553 C CA . ARG A 1 197 ? -11.841 7.186 19.404 1.00 96.19 197 ARG A CA 1
ATOM 1554 C C . ARG A 1 197 ? -11.725 8.645 19.818 1.00 96.19 197 ARG A C 1
ATOM 1556 O O . ARG A 1 197 ? -11.417 9.451 18.951 1.00 96.19 197 ARG A O 1
ATOM 1563 N N . ARG A 1 198 ? -11.925 8.989 21.095 1.00 96.50 198 ARG A N 1
ATOM 1564 C CA . ARG A 1 198 ? -11.742 10.367 21.588 1.00 96.50 198 ARG A CA 1
ATOM 1565 C C . ARG A 1 198 ? -10.303 10.840 21.405 1.00 96.50 198 ARG A C 1
ATOM 1567 O O . ARG A 1 198 ? -10.099 11.929 20.879 1.00 96.50 198 ARG A O 1
ATOM 1574 N N . GLU A 1 199 ? -9.322 10.020 21.780 1.00 96.12 199 GLU A N 1
ATOM 1575 C CA . GLU A 1 199 ? -7.899 10.359 21.633 1.00 96.12 199 GLU A CA 1
ATOM 1576 C C . GLU A 1 199 ? -7.511 10.567 20.164 1.00 96.12 199 GLU A C 1
ATOM 1578 O O . GLU A 1 199 ? -6.917 11.588 19.816 1.00 96.12 199 GLU A O 1
ATOM 1583 N N . VAL A 1 200 ? -7.903 9.645 19.280 1.00 95.38 200 VAL A N 1
ATOM 1584 C CA . VAL A 1 200 ? -7.634 9.758 17.839 1.00 95.38 200 VAL A CA 1
ATOM 1585 C C . VAL A 1 200 ? -8.374 10.964 17.247 1.00 95.38 200 VAL A C 1
ATOM 1587 O O . VAL A 1 200 ? -7.772 11.761 16.533 1.00 95.38 200 VAL A O 1
ATOM 1590 N N . THR A 1 201 ? -9.649 11.169 17.581 1.00 95.12 201 THR A N 1
ATOM 1591 C CA . THR A 1 201 ? -10.411 12.355 17.161 1.00 95.12 201 THR A CA 1
ATOM 1592 C C . THR A 1 201 ? -9.732 13.648 17.604 1.00 95.12 201 THR A C 1
ATOM 1594 O O . THR A 1 201 ? -9.568 14.544 16.779 1.00 95.12 201 THR A O 1
ATOM 1597 N N . GLY A 1 202 ? -9.259 13.737 18.848 1.00 94.12 202 GLY A N 1
ATOM 1598 C CA . GLY A 1 202 ? -8.514 14.899 19.336 1.00 94.12 202 GLY A CA 1
ATOM 1599 C C . GLY A 1 202 ? -7.198 15.125 18.586 1.00 94.12 202 GLY A C 1
ATOM 1600 O O . GLY A 1 202 ? -6.851 16.259 18.268 1.00 94.12 202 GLY A O 1
ATOM 1601 N N . LEU A 1 203 ? -6.487 14.051 18.231 1.00 93.62 203 LEU A N 1
ATOM 1602 C CA . LEU A 1 203 ? -5.190 14.122 17.552 1.00 93.62 203 LEU A CA 1
ATOM 1603 C C . LEU A 1 203 ? -5.270 14.673 16.115 1.00 93.62 203 LEU A C 1
ATOM 1605 O O . LEU A 1 203 ? -4.344 15.353 15.642 1.00 93.62 203 LEU A O 1
ATOM 1609 N N . PHE A 1 204 ? -6.360 14.352 15.417 1.00 91.94 204 PHE A N 1
ATOM 1610 C CA . PHE A 1 204 ? -6.574 14.700 14.008 1.00 91.94 204 PHE A CA 1
ATOM 1611 C C . PHE A 1 204 ? -7.628 15.791 13.786 1.00 91.94 204 PHE A C 1
ATOM 1613 O O . PHE A 1 204 ? -7.715 16.316 12.680 1.00 91.94 204 PHE A O 1
ATOM 1620 N N . GLY A 1 205 ? -8.424 16.137 14.799 1.00 91.25 205 GLY A N 1
ATOM 1621 C CA . GLY A 1 205 ? -9.436 17.193 14.726 1.00 91.25 205 GLY A CA 1
ATOM 1622 C C . GLY A 1 205 ? -10.668 16.859 13.876 1.00 91.25 205 GLY A C 1
ATOM 1623 O O . GLY A 1 205 ? -11.404 17.770 13.502 1.00 91.25 205 GLY A O 1
ATOM 1624 N N . PHE A 1 206 ? -10.916 15.585 13.545 1.00 89.25 206 PHE A N 1
ATOM 1625 C CA . PHE A 1 206 ? -12.122 15.186 12.807 1.00 89.25 206 PHE A CA 1
ATOM 1626 C C . PHE A 1 206 ? -13.281 14.836 13.746 1.00 89.25 206 PHE A C 1
ATOM 1628 O O . PHE A 1 206 ? -13.081 14.298 14.829 1.00 89.25 206 PHE A O 1
ATOM 1635 N N . GLN A 1 207 ? -14.516 15.065 13.301 1.00 90.06 207 GLN A N 1
ATOM 1636 C CA . GLN A 1 207 ? -15.718 14.773 14.087 1.00 90.06 207 GLN A CA 1
ATOM 1637 C C . GLN A 1 207 ? -16.054 13.273 14.063 1.00 90.06 207 GLN A C 1
ATOM 1639 O O . GLN A 1 207 ? -16.191 12.676 12.994 1.00 90.06 207 GLN A O 1
ATOM 1644 N N . SER A 1 208 ? -16.217 12.661 15.237 1.00 90.88 208 SER A N 1
ATOM 1645 C CA . SER A 1 208 ? -16.599 11.250 15.399 1.00 90.88 208 SER A CA 1
ATOM 1646 C C . SER A 1 208 ? -17.905 11.130 16.183 1.00 90.88 208 SER A C 1
ATOM 1648 O O . SER A 1 208 ? -18.201 11.961 17.032 1.00 90.88 208 SER A O 1
ATOM 1650 N N . ARG A 1 209 ? -18.708 10.104 15.871 1.00 90.25 209 ARG A N 1
ATOM 1651 C CA . ARG A 1 209 ? -20.098 9.978 16.353 1.00 90.25 209 ARG A CA 1
ATOM 1652 C C . ARG A 1 209 ? -20.295 9.041 17.540 1.00 90.25 209 ARG A C 1
ATOM 1654 O O . ARG A 1 209 ? -21.312 9.143 18.204 1.00 90.25 209 ARG A O 1
ATOM 1661 N N . SER A 1 210 ? -19.390 8.093 17.778 1.00 93.69 210 SER A N 1
ATOM 1662 C CA . SER A 1 210 ? -19.499 7.191 18.936 1.00 93.69 210 SER A CA 1
ATOM 1663 C C . SER A 1 210 ? -18.263 7.328 19.803 1.00 93.69 210 SER A C 1
ATOM 1665 O O . SER A 1 210 ? -17.260 6.646 19.571 1.00 93.69 210 SER A O 1
ATOM 1667 N N . LEU A 1 211 ? -18.359 8.284 20.727 1.00 95.81 211 LEU A N 1
ATOM 1668 C CA . LEU A 1 211 ? -17.299 8.759 21.613 1.00 95.81 211 LEU A CA 1
ATOM 1669 C C . LEU A 1 211 ? -17.556 8.419 23.085 1.00 95.81 211 LEU A C 1
ATOM 1671 O O . LEU A 1 211 ? -16.750 8.793 23.927 1.00 95.81 211 LEU A O 1
ATOM 1675 N N . ASP A 1 212 ? -18.625 7.696 23.394 1.00 97.31 212 ASP A N 1
ATOM 1676 C CA . ASP A 1 212 ? -18.982 7.190 24.720 1.00 97.31 212 ASP A CA 1
ATOM 1677 C C . ASP A 1 212 ? -19.553 5.765 24.599 1.00 97.31 212 ASP A C 1
ATOM 1679 O O . ASP A 1 212 ? -19.744 5.252 23.487 1.00 97.31 212 ASP A O 1
ATOM 1683 N N . ARG A 1 213 ? -19.766 5.109 25.746 1.00 97.75 213 ARG A N 1
ATOM 1684 C CA . ARG A 1 213 ? -20.239 3.722 25.826 1.00 97.75 213 ARG A CA 1
ATOM 1685 C C . ARG A 1 213 ? -21.578 3.539 25.116 1.00 97.75 213 ARG A C 1
ATOM 1687 O O . ARG A 1 213 ? -21.697 2.660 24.260 1.00 97.75 213 ARG A O 1
ATOM 1694 N N . ASP A 1 214 ? -22.549 4.389 25.431 1.00 97.62 214 ASP A N 1
ATOM 1695 C CA . ASP A 1 214 ? -23.924 4.274 24.945 1.00 97.62 214 ASP A CA 1
ATOM 1696 C C . ASP A 1 214 ? -23.988 4.450 23.428 1.00 97.62 214 ASP A C 1
ATOM 1698 O O . ASP A 1 214 ? -24.599 3.646 22.723 1.00 97.62 214 ASP A O 1
ATOM 1702 N N . ALA A 1 215 ? -23.270 5.435 22.888 1.00 97.31 215 ALA A N 1
ATOM 1703 C CA . ALA A 1 215 ? -23.173 5.653 21.455 1.00 97.31 215 ALA A CA 1
ATOM 1704 C C . ALA A 1 215 ? -22.457 4.490 20.744 1.00 97.31 215 ALA A C 1
ATOM 1706 O O . ALA A 1 215 ? -22.826 4.124 19.620 1.00 97.31 215 ALA A O 1
ATOM 1707 N N . VAL A 1 216 ? -21.422 3.898 21.359 1.00 97.00 216 VAL A N 1
ATOM 1708 C CA . VAL A 1 216 ? -20.747 2.707 20.813 1.00 97.00 216 VAL A CA 1
ATOM 1709 C C . VAL A 1 216 ? -21.713 1.522 20.775 1.00 97.00 216 VAL A C 1
ATOM 1711 O O . VAL A 1 216 ? -21.858 0.902 19.718 1.00 97.00 216 VAL A O 1
ATOM 1714 N N . HIS A 1 217 ? -22.416 1.239 21.871 1.00 97.75 217 HIS A N 1
ATOM 1715 C CA . HIS A 1 217 ? -23.417 0.174 21.940 1.00 97.75 217 HIS A CA 1
ATOM 1716 C C . HIS A 1 217 ? -24.555 0.389 20.945 1.00 97.75 217 HIS A C 1
ATOM 1718 O O . HIS A 1 217 ? -24.870 -0.524 20.180 1.00 97.75 217 HIS A O 1
ATOM 1724 N N . GLY A 1 218 ? -25.102 1.603 20.873 1.00 97.12 218 GLY A N 1
ATOM 1725 C CA . GLY A 1 218 ? -26.141 1.964 19.912 1.00 97.12 218 GLY A CA 1
ATOM 1726 C C . GLY A 1 218 ? -25.704 1.694 18.472 1.00 97.12 218 GLY A C 1
ATOM 1727 O O . GLY A 1 218 ? -26.446 1.095 17.690 1.00 97.12 218 GLY A O 1
ATOM 1728 N N . ARG A 1 219 ? -24.452 2.030 18.123 1.00 96.25 219 ARG A N 1
ATOM 1729 C CA . ARG A 1 219 ? -23.916 1.736 16.788 1.00 96.25 219 ARG A CA 1
ATOM 1730 C C . ARG A 1 219 ? -23.752 0.235 16.534 1.00 96.25 219 ARG A C 1
ATOM 1732 O O . ARG A 1 219 ? -24.054 -0.217 15.429 1.00 96.25 219 ARG A O 1
ATOM 1739 N N . TYR A 1 220 ? -23.273 -0.536 17.509 1.00 95.69 220 TYR A N 1
ATOM 1740 C CA . TYR A 1 220 ? -23.147 -1.993 17.371 1.00 95.69 220 TYR A CA 1
ATOM 1741 C C . TYR A 1 220 ? -24.514 -2.673 17.220 1.00 95.69 220 TYR A C 1
ATOM 1743 O O . TYR A 1 220 ? -24.676 -3.508 16.329 1.00 95.69 220 TYR A O 1
ATOM 1751 N N . ALA A 1 221 ? -25.507 -2.264 18.013 1.00 96.62 221 ALA A N 1
ATOM 1752 C CA . ALA A 1 221 ? -26.874 -2.768 17.928 1.00 96.62 221 ALA A CA 1
ATOM 1753 C C . ALA A 1 221 ? -27.489 -2.495 16.546 1.00 96.62 221 ALA A C 1
ATOM 1755 O O . ALA A 1 221 ? -28.007 -3.414 15.908 1.00 96.62 221 ALA A O 1
ATOM 1756 N N . GLN A 1 222 ? -27.342 -1.267 16.031 1.00 95.81 222 GLN A N 1
ATOM 1757 C CA . GLN A 1 222 ? -27.788 -0.910 14.682 1.00 95.81 222 GLN A CA 1
ATOM 1758 C C . GLN A 1 222 ? -27.156 -1.822 13.619 1.00 95.81 222 GLN A C 1
ATOM 1760 O O . GLN A 1 222 ? -27.851 -2.358 12.758 1.00 95.81 222 GLN A O 1
ATOM 1765 N N . LEU A 1 223 ? -25.837 -2.022 13.676 1.00 94.44 223 LEU A N 1
ATOM 1766 C CA . LEU A 1 223 ? -25.112 -2.836 12.699 1.00 94.44 223 LEU A CA 1
ATOM 1767 C C . LEU A 1 223 ? -25.520 -4.318 12.733 1.00 94.44 223 LEU A C 1
ATOM 1769 O O . LEU A 1 223 ? -25.614 -4.954 11.681 1.00 94.44 223 LEU A O 1
ATOM 1773 N N . LEU A 1 224 ? -25.779 -4.874 13.920 1.00 94.50 224 LEU A N 1
ATOM 1774 C CA . LEU A 1 224 ? -26.290 -6.239 14.066 1.00 94.50 224 LEU A CA 1
ATOM 1775 C C . LEU A 1 224 ? -27.710 -6.374 13.502 1.00 94.50 224 LEU A C 1
ATOM 1777 O O . LEU A 1 224 ? -27.982 -7.335 12.779 1.00 94.50 224 LEU A O 1
ATOM 1781 N N . ALA A 1 225 ? -28.585 -5.397 13.753 1.00 94.31 225 ALA A N 1
ATOM 1782 C CA . ALA A 1 225 ? -29.935 -5.370 13.192 1.00 94.31 225 ALA A CA 1
ATOM 1783 C C . ALA A 1 225 ? -29.915 -5.265 11.655 1.00 94.31 225 ALA A C 1
ATOM 1785 O O . ALA A 1 225 ? -30.586 -6.034 10.964 1.00 94.31 225 ALA A O 1
ATOM 1786 N N . GLU A 1 226 ? -29.077 -4.384 11.096 1.00 93.31 226 GLU A N 1
ATOM 1787 C CA . GLU A 1 226 ? -28.872 -4.265 9.645 1.00 93.31 226 GLU A CA 1
ATOM 1788 C C . GLU A 1 226 ? -28.391 -5.585 9.025 1.00 93.31 226 GLU A C 1
ATOM 1790 O O . GLU A 1 226 ? -28.816 -5.959 7.925 1.00 93.31 226 GLU A O 1
ATOM 1795 N N . ARG A 1 227 ? -27.507 -6.309 9.723 1.00 88.62 227 ARG A N 1
ATOM 1796 C CA . ARG A 1 227 ? -27.035 -7.629 9.299 1.00 88.62 227 ARG A CA 1
ATOM 1797 C C . ARG A 1 227 ? -28.164 -8.657 9.323 1.00 88.62 227 ARG A C 1
ATOM 1799 O O . ARG A 1 227 ? -28.322 -9.361 8.327 1.00 88.62 227 ARG A O 1
ATOM 1806 N N . ALA A 1 228 ? -28.943 -8.730 10.401 1.00 88.75 228 ALA A N 1
ATOM 1807 C CA . ALA A 1 228 ? -30.081 -9.645 10.509 1.00 88.75 228 ALA A CA 1
ATOM 1808 C C . ALA A 1 228 ? -31.090 -9.414 9.371 1.00 88.75 228 ALA A C 1
ATOM 1810 O O . ALA A 1 228 ? -31.423 -10.345 8.641 1.00 88.75 228 ALA A O 1
ATOM 1811 N N . ALA A 1 229 ? -31.451 -8.154 9.107 1.00 90.12 229 ALA A N 1
ATOM 1812 C CA . ALA A 1 229 ? -32.349 -7.793 8.011 1.00 90.12 229 ALA A CA 1
ATOM 1813 C C . ALA A 1 229 ? -31.782 -8.129 6.617 1.00 90.12 229 ALA A C 1
ATOM 1815 O O . ALA A 1 229 ? -32.525 -8.423 5.681 1.00 90.12 229 ALA A O 1
ATOM 1816 N N . LYS A 1 230 ? -30.458 -8.058 6.421 1.00 88.56 230 LYS A N 1
ATOM 1817 C CA . LYS A 1 230 ? -29.814 -8.494 5.165 1.00 88.56 230 LYS A CA 1
ATOM 1818 C C . LYS A 1 230 ? -29.813 -10.012 5.002 1.00 88.56 230 LYS A C 1
ATOM 1820 O O . LYS A 1 230 ? -29.881 -10.474 3.869 1.00 88.56 230 LYS A O 1
ATOM 1825 N N . VAL A 1 231 ? -29.684 -10.767 6.092 1.00 86.94 231 VAL A N 1
ATOM 1826 C CA . VAL A 1 231 ? -29.761 -12.234 6.058 1.00 86.94 231 VAL A CA 1
ATOM 1827 C C . VAL A 1 231 ? -31.181 -12.673 5.719 1.00 86.94 231 VAL A C 1
ATOM 1829 O O . VAL A 1 231 ? -31.337 -13.525 4.853 1.00 86.94 231 VAL A O 1
ATOM 1832 N N . GLU A 1 232 ? -32.191 -12.040 6.316 1.00 86.06 232 GLU A N 1
ATOM 1833 C CA . GLU A 1 232 ? -33.595 -12.365 6.052 1.00 86.06 232 GLU A CA 1
ATOM 1834 C C . GLU A 1 232 ? -33.983 -12.112 4.590 1.00 86.06 232 GLU A C 1
ATOM 1836 O O . GLU A 1 232 ? -34.446 -13.013 3.903 1.00 86.06 232 GLU A O 1
ATOM 1841 N N . ARG A 1 233 ? -33.627 -10.942 4.045 1.00 88.38 233 ARG A N 1
ATOM 1842 C CA . ARG A 1 233 ? -33.853 -10.603 2.625 1.00 88.38 233 ARG A CA 1
ATOM 1843 C C . ARG A 1 233 ? -33.134 -11.490 1.607 1.00 88.38 233 ARG A C 1
ATOM 1845 O O . ARG A 1 233 ? -33.394 -11.359 0.423 1.00 88.38 233 ARG A O 1
ATOM 1852 N N . ARG A 1 234 ? -32.158 -12.296 2.028 1.00 81.81 234 ARG A N 1
ATOM 1853 C CA . ARG A 1 234 ? -31.485 -13.273 1.152 1.00 81.81 234 ARG A CA 1
ATOM 1854 C C . ARG A 1 234 ? -32.120 -14.659 1.227 1.00 81.81 234 ARG A C 1
ATOM 1856 O O . ARG A 1 234 ? -31.723 -15.526 0.456 1.00 81.81 234 ARG A O 1
ATOM 1863 N N . ARG A 1 235 ? -32.988 -14.889 2.216 1.00 74.00 235 ARG A N 1
ATOM 1864 C CA . ARG A 1 235 ? -33.720 -16.143 2.417 1.00 74.00 235 ARG A CA 1
ATOM 1865 C C . ARG A 1 235 ? -35.091 -16.114 1.746 1.00 74.00 235 ARG A C 1
ATOM 1867 O O . ARG A 1 235 ? -35.572 -17.179 1.377 1.00 74.00 235 ARG A O 1
ATOM 1874 N N . THR A 1 236 ? -35.689 -14.928 1.627 1.00 61.66 236 THR A N 1
ATOM 1875 C CA . THR A 1 236 ? -36.860 -14.642 0.781 1.00 61.66 236 THR A CA 1
ATOM 1876 C C . THR A 1 236 ? -36.446 -14.523 -0.679 1.00 61.66 236 THR A C 1
ATOM 1878 O O . THR A 1 236 ? -37.223 -14.986 -1.537 1.00 61.66 236 THR A O 1
#

Organism: Shinella granuli (NCBI:txid323621)

Secondary structure (DSSP, 8-state):
--HHHIIIIIHHHHHHHHHHSTT--EEEE----GGG-TTTTT--SEEE-TTS-EEEE-TTTT--HHHHHHHHHHTT----HHHHTT--S--SSTT-TTS-HHHHHHHHTSGGGHHHHHHHHHHHHHH--BTBBTB-GGGT-GGGS-HHHHHHHHHHHHHHHHHHHHHTTS-GGGS--TT---SPPPHHHHHHHHHHHHHHHHHHT---S--SHHHHHHHHHHHHHHHHHHHHTTT-

Foldseek 3Di:
DPCCPVVVPDVVVVVVCCVVAPPAAAEAEDQAELQPDPVLVPDDQWDADPVRRYMYGHPCHHPHPVNVVVVCVVVVHDDDCCVVPLVFPDDDPLDDLPGDLSSLLSSCPDPVCLVVLAVQLVCCLLVLQASHRLHHSCVSCVVSDDPVSVVSNVLSPVLNVQLCVLCVLQDPLNDDDVLPPPDADDLVNLQSVLCSCVSNCVSNVDDDQRNHSVSSRVVRVVSVVVSVVVVVVVVD

Sequence (236 aa):
MRFCTSEMKTYPITAMLRRRFPGEAVINLTGIRRDESRRRASSAIADVDRDGRLWNWRPILDWSADDVFACIFRHGLRPHPAYSDFGMSRVSCRFCIMSSRADLVAAAAQSESHDLYRRMVALEIASTFAFQGGRWLGDVAPQHLDDGMRHGLIRAKAKAAVRIAAEARITPAMLYVRGWPTRMLTDVEADILASVRREVTGLFGFQSRSLDRDAVHGRYAQLLAERAAKVERRRT

Radius of gyration: 24.13 Å; chains: 1; bounding box: 58×47×58 Å

InterPro domains:
  IPR002500 Phosphoadenosine phosphosulphate reductase domain [PF01507] (4-96)
  IPR014729 Rossmann-like alpha/beta/alpha sandwich fold [G3DSA:3.40.50.620] (1-108)

pLDDT: mean 94.33, std 5.19, range [50.25, 98.62]